Protein AF-A0A6P2AU83-F1 (afdb_monomer_lite)

Foldseek 3Di:
DDPPCAPQLVVLVQLCVLCVVVVNDDPDSVPFDWDWDPPDPPTKIKGLVLVVVCVVPVDDLVVSLVSVVVDQQWDDDPPGSMIIRGPALVSVLVVCVVVVVVVCVVPLPPPVPDDLVVLLVVLLVVLVSVLVNCVSNCLQPPPQLLVLDDPLLVQLVVLLVVLVVCVVVDVDDRLSSNSSSLVVSCVVDRLRPDDSSNSSNNNVSSVSSSVSSVD

pLDDT: mean 77.74, std 13.32, range [32.72, 93.44]

Secondary structure (DSSP, 8-state):
------HHHHHHHHHHHHHHHTT---S-STTS--EEPTT-SSEEEEE-HHHHHHHHHT--HHHHHHHHHTSTTEEEPTTSS-EEEEE-HHHHHHHHHHHHHHHHTS-TT-GGGS-HHHHHHHHHHHHHHHHHHHHHTTTTPSSP-GGG--GGGHHHHHHHHHHHHHHHHSSS---HHHHHHHHHHHHHS-STTS-HHHHHHHHHHHHHHHHHHH-

Sequence (215 aa):
MIRQLSLKSQLQQQLAEQLAAVGVVTPAVDSLPIYRVRQAYPVIYRSPIAQQWAKIRNRNSQTLVAHLCQGRGWVAVPGRAVVDWHGSDEAIAQWLTAVFQQWLSLEPRNLAGLDPNVAVHYTRTRWQDLLQLAQESKLLTPPIPWGALTVSDYTLVTALLDFSDRRFTQPDPPRLPLCQASLDYYAQHRIWGSDRPLAQARAGLIALTHYWLTI

Radius of gyration: 20.31 Å; chains: 1; bounding box: 48×37×56 Å

Structure (mmCIF, N/CA/C/O backbone):
data_AF-A0A6P2AU83-F1
#
_entry.id   AF-A0A6P2AU83-F1
#
loop_
_atom_site.group_PDB
_atom_site.id
_atom_site.type_symbol
_atom_site.label_atom_id
_atom_site.label_alt_id
_atom_site.label_comp_id
_atom_site.label_asym_id
_atom_site.label_entity_id
_atom_site.label_seq_id
_atom_site.pdbx_PDB_ins_code
_atom_site.Cartn_x
_atom_site.Cartn_y
_atom_site.Cartn_z
_atom_site.occupancy
_atom_site.B_iso_or_equiv
_atom_site.auth_seq_id
_atom_site.auth_comp_id
_atom_site.auth_asym_id
_atom_site.auth_atom_id
_atom_site.pdbx_PDB_model_num
ATOM 1 N N . MET A 1 1 ? 8.559 20.998 1.315 1.00 32.72 1 MET A N 1
ATOM 2 C CA . MET A 1 1 ? 8.980 19.805 2.081 1.00 32.72 1 MET A CA 1
ATOM 3 C C . MET A 1 1 ? 7.720 19.031 2.447 1.00 32.72 1 MET A C 1
ATOM 5 O O . MET A 1 1 ? 6.988 19.464 3.328 1.00 32.72 1 MET A O 1
ATOM 9 N N . ILE A 1 2 ? 7.377 17.985 1.692 1.00 36.72 2 ILE A N 1
ATOM 10 C CA . ILE A 1 2 ? 6.170 17.184 1.948 1.00 36.72 2 ILE A CA 1
ATOM 11 C C . ILE A 1 2 ? 6.471 16.345 3.193 1.00 36.72 2 ILE A C 1
ATOM 13 O O . ILE A 1 2 ? 7.375 15.514 3.164 1.00 36.72 2 ILE A O 1
ATOM 17 N N . ARG A 1 3 ? 5.796 16.611 4.319 1.00 40.84 3 ARG A N 1
ATOM 18 C CA . ARG A 1 3 ? 5.915 15.755 5.508 1.00 40.84 3 ARG A CA 1
ATOM 19 C C . ARG A 1 3 ? 5.413 14.365 5.122 1.00 40.84 3 ARG A C 1
ATOM 21 O O . ARG A 1 3 ? 4.266 14.235 4.705 1.00 40.84 3 ARG A O 1
ATOM 28 N N . GLN A 1 4 ? 6.262 13.351 5.271 1.00 44.41 4 GLN A N 1
ATOM 29 C CA . GLN A 1 4 ? 5.858 11.948 5.215 1.00 44.41 4 GLN A CA 1
ATOM 30 C C . GLN A 1 4 ? 4.792 11.734 6.299 1.00 44.41 4 GLN A C 1
ATOM 32 O O . GLN A 1 4 ? 5.091 11.684 7.492 1.00 44.41 4 GLN A O 1
ATOM 37 N N . LEU A 1 5 ? 3.524 11.696 5.900 1.00 55.00 5 LEU A N 1
ATOM 38 C CA . LEU A 1 5 ? 2.430 11.400 6.809 1.00 55.00 5 LEU A CA 1
ATOM 39 C C . LEU A 1 5 ? 2.315 9.880 6.884 1.00 55.00 5 LEU A C 1
ATOM 41 O O . LEU A 1 5 ? 1.678 9.253 6.043 1.00 55.00 5 LEU A O 1
ATOM 45 N N . SER A 1 6 ? 2.951 9.281 7.890 1.00 70.69 6 SER A N 1
ATOM 46 C CA . SER A 1 6 ? 2.764 7.862 8.202 1.00 70.69 6 SER A CA 1
ATOM 47 C C . SER A 1 6 ? 1.269 7.517 8.324 1.00 70.69 6 SER A C 1
ATOM 49 O O . SER A 1 6 ? 0.473 8.340 8.791 1.00 70.69 6 SER A O 1
ATOM 51 N N . LEU A 1 7 ? 0.881 6.281 7.982 1.00 72.75 7 LEU A N 1
ATOM 52 C CA . LEU A 1 7 ? -0.493 5.793 8.183 1.00 72.75 7 LEU A CA 1
ATOM 53 C C . LEU A 1 7 ? -0.968 6.062 9.621 1.00 72.75 7 LEU A C 1
ATOM 55 O O . LEU A 1 7 ? -2.070 6.553 9.837 1.00 72.75 7 LEU A O 1
ATOM 59 N N . LYS A 1 8 ? -0.087 5.864 10.609 1.00 80.88 8 LYS A N 1
ATOM 60 C CA . LYS A 1 8 ? -0.356 6.199 12.013 1.00 80.88 8 LYS A CA 1
ATOM 61 C C . LYS A 1 8 ? -0.746 7.671 12.204 1.00 80.88 8 LYS A C 1
ATOM 63 O O . LYS A 1 8 ? -1.781 7.926 12.808 1.00 80.88 8 LYS A O 1
ATOM 68 N N . SER A 1 9 ? 0.053 8.622 11.717 1.00 76.62 9 SER A N 1
ATOM 69 C CA . SER A 1 9 ? -0.222 10.059 11.893 1.00 76.62 9 SER A CA 1
ATOM 70 C C . SER A 1 9 ? -1.513 10.499 11.206 1.00 76.62 9 SER A C 1
ATOM 72 O O . SER A 1 9 ? -2.220 11.361 11.717 1.00 76.62 9 SER A O 1
ATOM 74 N N . GLN A 1 10 ? -1.878 9.872 10.086 1.00 75.12 10 GLN A N 1
ATOM 75 C CA . GLN A 1 10 ? -3.160 10.159 9.440 1.00 75.12 10 GLN A CA 1
ATOM 76 C C . GLN A 1 10 ? -4.343 9.551 10.187 1.00 75.12 10 GLN A C 1
ATOM 78 O O . GLN A 1 10 ? -5.365 10.211 10.335 1.00 75.12 10 GLN A O 1
ATOM 83 N N . LEU A 1 11 ? -4.202 8.338 10.727 1.00 81.75 11 LEU A N 1
ATOM 84 C CA . LEU A 1 11 ? -5.217 7.772 11.616 1.00 81.75 11 LEU A CA 1
ATOM 85 C C . LEU A 1 11 ? -5.382 8.623 12.879 1.00 81.75 11 LEU A C 1
ATOM 87 O O . LEU A 1 11 ? -6.499 8.767 13.365 1.00 81.75 11 LEU A O 1
ATOM 91 N N . GLN A 1 12 ? -4.299 9.222 13.388 1.00 86.12 12 GLN A N 1
ATOM 92 C CA . GLN A 1 12 ? -4.362 10.185 14.491 1.00 86.12 12 GLN A CA 1
ATOM 93 C C . GLN A 1 12 ? -5.146 11.433 14.077 1.00 86.12 12 GLN A C 1
ATOM 95 O O . GLN A 1 12 ? -6.043 11.842 14.807 1.00 86.12 12 GLN A O 1
ATOM 100 N N . GLN A 1 13 ? -4.885 11.983 12.891 1.00 83.75 13 GLN A N 1
ATOM 101 C CA . GLN A 1 13 ? -5.629 13.120 12.342 1.00 83.75 13 GLN A CA 1
ATOM 102 C C . GLN A 1 13 ? -7.125 12.808 12.163 1.00 83.75 13 GLN A C 1
ATOM 104 O O . GLN A 1 13 ? -7.970 13.540 12.671 1.00 83.75 13 GLN A O 1
ATOM 109 N N . GLN A 1 14 ? -7.459 11.680 11.529 1.00 82.56 14 GLN A N 1
ATOM 110 C CA . GLN A 1 14 ? -8.841 11.235 11.340 1.00 82.56 14 GLN A CA 1
ATOM 111 C C . GLN A 1 14 ? -9.558 11.050 12.685 1.00 82.56 14 GLN A C 1
ATOM 113 O O . GLN A 1 14 ? -10.707 11.459 12.854 1.00 82.56 14 GLN A O 1
ATOM 118 N N . LEU A 1 15 ? -8.882 10.434 13.657 1.00 86.62 15 LEU A N 1
ATOM 119 C CA . LEU A 1 15 ? -9.434 10.234 14.990 1.00 86.62 15 LEU A CA 1
ATOM 120 C C . LEU A 1 15 ? -9.639 11.575 15.711 1.00 86.62 15 LEU A C 1
ATOM 122 O O . LEU A 1 15 ? -10.655 11.750 16.375 1.00 86.62 15 LEU A O 1
ATOM 126 N N . ALA A 1 16 ? -8.724 12.537 15.557 1.00 87.06 16 ALA A N 1
ATOM 127 C CA . ALA A 1 16 ? -8.867 13.881 16.118 1.00 87.06 16 ALA A CA 1
ATOM 128 C C . ALA A 1 16 ? -10.096 14.612 15.560 1.00 87.06 16 ALA A C 1
ATOM 130 O O . ALA A 1 16 ? -10.853 15.201 16.326 1.00 87.06 16 ALA A O 1
ATOM 131 N N . GLU A 1 17 ? -10.329 14.532 14.250 1.00 85.69 17 GLU A N 1
ATOM 132 C CA . GLU A 1 17 ? -11.495 15.133 13.588 1.00 85.69 17 GLU A CA 1
ATOM 133 C C . GLU A 1 17 ? -12.811 14.529 14.094 1.00 85.69 17 GLU A C 1
ATOM 135 O O . GLU A 1 17 ? -13.749 15.256 14.428 1.00 85.69 17 GLU A O 1
ATOM 140 N N . GLN A 1 18 ? -12.866 13.203 14.236 1.00 84.56 18 GLN A N 1
ATOM 141 C CA . GLN A 1 18 ? -14.034 12.508 14.787 1.00 84.56 18 GLN A CA 1
ATOM 142 C C . GLN A 1 18 ? -14.278 12.862 16.255 1.00 84.56 18 GLN A C 1
ATOM 144 O O . GLN A 1 18 ? -15.417 13.054 16.668 1.00 84.56 18 GLN A O 1
ATOM 149 N N . LEU A 1 19 ? -13.215 12.982 17.051 1.00 85.62 19 LEU A N 1
ATOM 150 C CA . LEU A 1 19 ? -13.307 13.413 18.445 1.00 85.62 19 LEU A CA 1
ATOM 151 C C . LEU A 1 19 ? -13.791 14.866 18.551 1.00 85.62 19 LEU A C 1
ATOM 153 O O . LEU A 1 19 ? -14.660 15.163 19.374 1.00 85.62 19 LEU A O 1
ATOM 157 N N . ALA A 1 20 ? -13.301 15.759 17.691 1.00 83.75 20 ALA A N 1
ATOM 158 C CA . ALA A 1 20 ? -13.746 17.148 17.644 1.00 83.75 20 ALA A CA 1
ATOM 159 C C . ALA A 1 20 ? -15.241 17.261 17.299 1.00 83.75 20 ALA A C 1
ATOM 161 O O . ALA A 1 20 ? -15.944 18.063 17.915 1.00 83.75 20 ALA A O 1
ATOM 162 N N . ALA A 1 21 ? -15.751 16.414 16.396 1.00 81.81 21 ALA A N 1
ATOM 163 C CA . ALA A 1 21 ? -17.166 16.386 16.013 1.00 81.81 21 ALA A CA 1
ATOM 164 C C . ALA A 1 21 ? -18.121 16.068 17.183 1.00 81.81 21 ALA A C 1
ATOM 166 O O . ALA A 1 21 ? -19.255 16.541 17.197 1.00 81.81 21 ALA A O 1
ATOM 167 N N . VAL A 1 22 ? -17.659 15.332 18.202 1.00 79.81 22 VAL A N 1
ATOM 168 C CA . VAL A 1 22 ? -18.408 15.073 19.452 1.00 79.81 22 VAL A CA 1
ATOM 169 C C . VAL A 1 22 ? -17.999 15.981 20.613 1.00 79.81 22 VAL A C 1
ATOM 171 O O . VAL A 1 22 ? -18.309 15.703 21.775 1.00 79.81 22 VAL A O 1
ATOM 174 N N . GLY A 1 23 ? -17.303 17.081 20.320 1.00 76.38 23 GLY A N 1
ATOM 175 C CA . GLY A 1 23 ? -16.884 18.069 21.314 1.00 76.38 23 GLY A CA 1
ATOM 176 C C . GLY A 1 23 ? -15.798 17.563 22.267 1.00 76.38 23 GLY A C 1
ATOM 177 O O . GLY A 1 23 ? -15.656 18.077 23.381 1.00 76.38 23 GLY A O 1
ATOM 178 N N . VAL A 1 24 ? -15.034 16.538 21.874 1.00 78.06 24 VAL A N 1
ATOM 179 C CA . VAL A 1 24 ? -13.882 16.060 22.640 1.00 78.06 24 VAL A CA 1
ATOM 180 C C . VAL A 1 24 ? -12.656 16.880 22.255 1.00 78.06 24 VAL A C 1
ATOM 182 O O . VAL A 1 24 ? -12.117 16.755 21.161 1.00 78.06 24 VAL A O 1
ATOM 185 N N . VAL A 1 25 ? -12.196 17.710 23.191 1.00 72.50 25 VAL A N 1
ATOM 186 C CA . VAL A 1 25 ? -10.963 18.490 23.035 1.00 72.50 25 VAL A CA 1
ATOM 187 C C . VAL A 1 25 ? -9.758 17.569 23.213 1.00 72.50 25 VAL A C 1
ATOM 189 O O . VAL A 1 25 ? -9.547 17.015 24.295 1.00 72.50 25 VAL A O 1
ATOM 192 N N . THR A 1 26 ? -8.968 17.408 22.155 1.00 68.38 26 THR A N 1
ATOM 193 C CA . THR A 1 26 ? -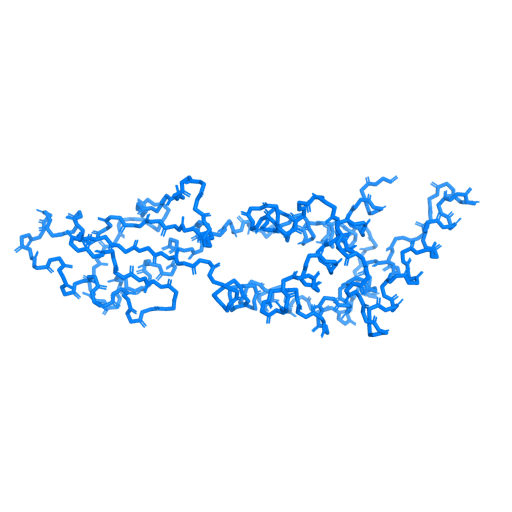7.716 16.644 22.170 1.00 68.38 26 THR A CA 1
ATOM 194 C C . THR A 1 26 ? -6.522 17.592 22.327 1.00 68.38 26 THR A C 1
ATOM 196 O O . THR A 1 26 ? -6.439 18.560 21.574 1.00 68.38 26 THR A O 1
ATOM 199 N N . PRO A 1 27 ? -5.584 17.337 23.259 1.00 63.16 27 PRO A N 1
ATOM 200 C CA . PRO A 1 27 ? -4.485 18.263 23.552 1.00 63.16 27 PRO A CA 1
ATOM 201 C C . PRO A 1 27 ? -3.463 18.382 22.409 1.00 63.16 27 PRO A C 1
ATOM 203 O O . PRO A 1 27 ? -2.883 19.445 22.226 1.00 63.16 27 PRO A O 1
ATOM 206 N N . ALA A 1 28 ? -3.256 17.316 21.630 1.00 79.56 28 ALA A N 1
ATOM 207 C CA . ALA A 1 28 ? -2.514 17.336 20.369 1.00 79.56 28 ALA A CA 1
ATOM 208 C C . ALA A 1 28 ? -2.904 16.114 19.520 1.00 79.56 28 ALA A C 1
ATOM 210 O O . ALA A 1 28 ? -3.162 15.046 20.073 1.00 79.56 28 ALA A O 1
ATOM 211 N N . VAL A 1 29 ? -2.911 16.244 18.191 1.00 80.00 29 VAL A N 1
ATOM 212 C CA . VAL A 1 29 ? -3.195 15.119 17.277 1.00 80.00 29 VAL A CA 1
ATOM 213 C C . VAL A 1 29 ? -2.155 14.008 17.451 1.00 80.00 29 VAL A C 1
ATOM 215 O O . VAL A 1 29 ? -2.497 12.843 17.645 1.00 80.00 29 VAL A O 1
ATOM 218 N N . ASP A 1 30 ? -0.877 14.384 17.493 1.00 76.56 30 ASP A N 1
ATOM 219 C CA . ASP A 1 30 ? 0.246 13.443 17.551 1.00 76.56 30 ASP A CA 1
ATOM 220 C C . ASP A 1 30 ? 0.309 12.643 18.865 1.00 76.56 30 ASP A C 1
ATOM 222 O O . ASP A 1 30 ? 0.942 11.585 18.919 1.00 76.56 30 ASP A O 1
ATOM 226 N N . SER A 1 31 ? -0.371 13.110 19.920 1.00 80.69 31 SER A N 1
ATOM 227 C CA . SER A 1 31 ? -0.437 12.431 21.220 1.00 80.69 31 SER A CA 1
ATOM 228 C C . SER A 1 31 ? -1.598 11.442 21.334 1.00 80.69 31 SER A C 1
ATOM 230 O O . SER A 1 31 ? -1.696 10.730 22.338 1.00 80.69 31 SER A O 1
ATOM 232 N N . LEU A 1 32 ? -2.458 11.344 20.312 1.00 84.81 32 LEU A N 1
ATOM 233 C CA . LEU A 1 32 ? -3.566 10.399 20.332 1.00 84.81 32 LEU A CA 1
ATOM 234 C C . LEU A 1 32 ? -3.050 8.956 20.409 1.00 84.81 32 LEU A C 1
ATOM 236 O O . LEU A 1 32 ? -2.179 8.566 19.620 1.00 84.81 32 LEU A O 1
ATOM 240 N N . PRO A 1 33 ? -3.587 8.140 21.339 1.00 86.94 33 PRO A N 1
ATOM 241 C CA . PRO A 1 33 ? -3.114 6.791 21.585 1.00 86.94 33 PRO A CA 1
ATOM 242 C C . PRO A 1 33 ? -3.581 5.896 20.441 1.00 86.94 33 PRO A C 1
ATOM 244 O O . PRO A 1 33 ? -4.679 5.346 20.456 1.00 86.94 33 PRO A O 1
ATOM 247 N N . ILE A 1 34 ? -2.736 5.764 19.429 1.00 88.06 34 ILE A N 1
ATOM 248 C CA . ILE A 1 34 ? -2.910 4.824 18.330 1.00 88.06 34 ILE A CA 1
ATOM 249 C C . ILE A 1 34 ? -1.659 3.963 18.274 1.00 88.06 34 ILE A C 1
ATOM 251 O O . ILE A 1 34 ? -0.536 4.468 18.188 1.00 88.06 34 ILE A O 1
ATOM 255 N N . TYR A 1 35 ? -1.840 2.651 18.327 1.00 87.62 35 TYR A N 1
ATOM 256 C CA . TYR A 1 35 ? -0.737 1.711 18.207 1.00 87.62 35 TYR A CA 1
ATOM 257 C C . TYR A 1 35 ? -1.107 0.556 17.296 1.00 87.62 35 TYR A C 1
ATOM 259 O O . TYR A 1 35 ? -2.256 0.136 17.202 1.00 87.62 35 TYR A O 1
ATOM 267 N N . ARG A 1 36 ? -0.097 0.032 16.614 1.00 81.25 36 ARG A N 1
ATOM 268 C CA . ARG A 1 36 ? -0.260 -1.111 15.729 1.00 81.25 36 ARG A CA 1
ATOM 269 C C . ARG A 1 36 ? -0.4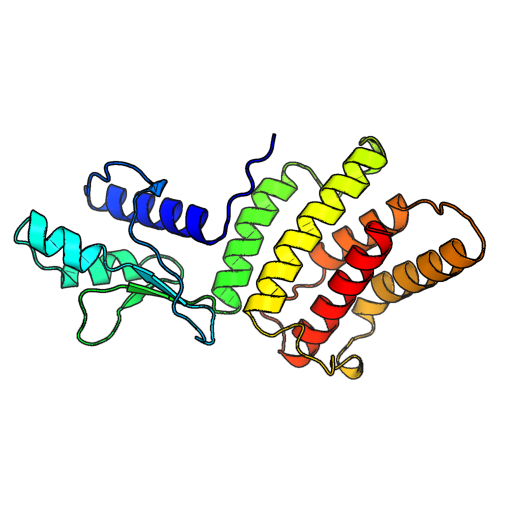13 -2.389 16.547 1.00 81.25 36 ARG A C 1
ATOM 271 O O . ARG A 1 36 ? 0.396 -2.655 17.440 1.00 81.25 36 ARG A O 1
ATOM 278 N N . VAL A 1 37 ? -1.409 -3.203 16.214 1.00 82.19 37 VAL A N 1
ATOM 279 C CA . VAL A 1 37 ? -1.532 -4.563 16.744 1.00 82.19 37 VAL A CA 1
ATOM 280 C C . VAL A 1 37 ? -0.511 -5.440 16.024 1.00 82.19 37 VAL A C 1
ATOM 282 O O . VAL A 1 37 ? -0.494 -5.533 14.795 1.00 82.19 37 VAL A O 1
ATOM 285 N N . ARG A 1 38 ? 0.399 -6.050 16.788 1.00 71.75 38 ARG A N 1
ATOM 286 C CA . ARG A 1 38 ? 1.460 -6.896 16.227 1.00 71.75 38 ARG A CA 1
ATOM 287 C C . ARG A 1 38 ? 0.849 -8.128 15.560 1.00 71.75 38 ARG A C 1
ATOM 289 O O . ARG A 1 38 ? -0.056 -8.735 16.117 1.00 71.75 38 ARG A O 1
ATOM 296 N N . GLN A 1 39 ? 1.391 -8.499 14.399 1.00 62.16 39 GLN A N 1
ATOM 297 C CA . GLN A 1 39 ? 1.067 -9.741 13.678 1.00 62.16 39 GLN A CA 1
ATOM 298 C C . GLN A 1 39 ? -0.415 -9.920 13.284 1.00 62.16 39 GLN A C 1
ATOM 300 O O . GLN A 1 39 ? -0.816 -11.021 12.918 1.00 62.16 39 GLN A O 1
ATOM 305 N N . ALA A 1 40 ? -1.218 -8.854 13.301 1.00 57.09 40 ALA A N 1
ATOM 306 C CA . ALA A 1 40 ? -2.597 -8.892 12.828 1.00 57.09 40 ALA A CA 1
ATOM 307 C C . ALA A 1 40 ? -2.673 -8.886 11.290 1.00 57.09 40 ALA A C 1
ATOM 309 O O . ALA A 1 40 ? -1.909 -8.174 10.631 1.00 57.09 40 ALA A O 1
ATOM 310 N N . TYR A 1 41 ? -3.608 -9.667 10.741 1.00 53.56 41 TYR A N 1
ATOM 311 C CA . TYR A 1 41 ? -4.092 -9.536 9.367 1.00 53.56 41 TYR A CA 1
ATOM 312 C C . TYR A 1 41 ? -5.629 -9.428 9.389 1.00 53.56 41 TYR A C 1
ATOM 314 O O . TYR A 1 41 ? -6.257 -10.308 9.986 1.00 53.56 41 TYR A O 1
ATOM 322 N N . PRO A 1 42 ? -6.247 -8.404 8.763 1.00 67.50 42 PRO A N 1
ATOM 323 C CA . PRO A 1 42 ? -5.628 -7.243 8.095 1.00 67.50 42 PRO A CA 1
ATOM 324 C C . PRO A 1 42 ? -4.749 -6.394 9.036 1.00 67.50 42 PRO A C 1
ATOM 326 O O . PRO A 1 42 ? -4.668 -6.677 10.230 1.00 67.50 42 PRO A O 1
ATOM 329 N N . VAL A 1 43 ? -4.049 -5.374 8.519 1.00 72.50 43 VAL A N 1
ATOM 330 C CA . VAL A 1 43 ? -3.276 -4.446 9.371 1.00 72.50 43 VAL A CA 1
ATOM 331 C C . VAL A 1 43 ? -4.240 -3.764 10.340 1.00 72.50 43 VAL A C 1
ATOM 333 O O . VAL A 1 43 ? -5.151 -3.076 9.901 1.00 72.50 43 VAL A O 1
ATOM 336 N N . ILE A 1 44 ? -4.052 -3.940 11.650 1.00 81.06 44 ILE A N 1
ATOM 337 C CA . ILE A 1 44 ? -4.931 -3.337 12.661 1.00 81.06 44 ILE A CA 1
ATOM 338 C C . ILE A 1 44 ? -4.181 -2.260 13.442 1.00 81.06 44 ILE A C 1
ATOM 340 O O . ILE A 1 44 ? -3.111 -2.508 14.011 1.00 81.06 44 ILE A O 1
ATOM 344 N N . TYR A 1 45 ? -4.781 -1.075 13.516 1.00 87.62 45 TYR A N 1
ATOM 345 C CA . TYR A 1 45 ? -4.388 -0.011 14.432 1.00 87.62 45 TYR A CA 1
ATOM 346 C C . TYR A 1 45 ? -5.434 0.131 15.523 1.00 87.62 45 TYR A C 1
ATOM 348 O O . TYR A 1 45 ? -6.606 0.330 15.249 1.00 87.62 45 TYR A O 1
ATOM 356 N N . ARG A 1 46 ? -5.006 0.055 16.774 1.00 90.81 46 ARG A N 1
ATOM 357 C CA . ARG A 1 46 ? -5.884 0.089 17.933 1.00 90.81 46 ARG A CA 1
ATOM 358 C C . ARG A 1 46 ? -5.802 1.433 18.632 1.00 90.81 46 ARG A C 1
ATOM 360 O O . ARG A 1 46 ? -4.702 1.930 18.885 1.00 90.81 46 ARG A O 1
ATOM 367 N N . SER A 1 47 ? -6.958 1.971 19.016 1.00 92.06 47 SER A N 1
ATOM 368 C CA . SER A 1 47 ? -7.056 3.144 19.876 1.00 92.06 47 SER A CA 1
ATOM 369 C C . SER A 1 47 ? -7.898 2.882 21.130 1.00 92.06 47 SER A C 1
ATOM 371 O O . SER A 1 47 ? -9.101 2.627 21.035 1.00 92.06 47 SER A O 1
ATOM 373 N N . PRO A 1 48 ? -7.309 2.991 22.337 1.00 90.19 48 PRO A N 1
ATOM 374 C CA . PRO A 1 48 ? -8.034 2.924 23.599 1.00 90.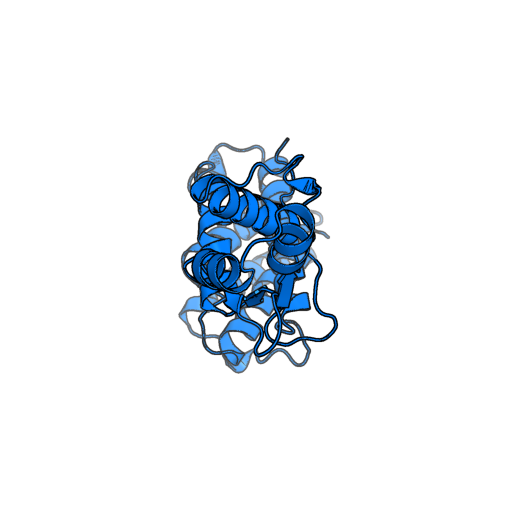19 48 PRO A CA 1
ATOM 375 C C . PRO A 1 48 ? -8.605 4.290 24.019 1.00 90.19 48 PRO A C 1
ATOM 377 O O . PRO A 1 48 ? -8.923 4.479 25.195 1.00 90.19 48 PRO A O 1
ATOM 380 N N . ILE A 1 49 ? -8.703 5.266 23.105 1.00 86.69 49 ILE A N 1
ATOM 381 C CA . ILE A 1 49 ? -9.079 6.643 23.451 1.00 86.69 49 ILE A CA 1
ATOM 382 C C . ILE A 1 49 ? -10.450 6.721 24.134 1.00 86.69 49 ILE A C 1
ATOM 384 O O . ILE A 1 49 ? -10.615 7.481 25.084 1.00 86.69 49 ILE A O 1
ATOM 388 N N . ALA A 1 50 ? -11.407 5.878 23.732 1.00 84.88 50 ALA A N 1
ATOM 389 C CA . ALA A 1 50 ? -12.735 5.856 24.338 1.00 84.88 50 ALA A CA 1
ATOM 390 C C . ALA A 1 50 ? -12.701 5.392 25.804 1.00 84.88 50 ALA A C 1
ATOM 392 O O . ALA A 1 50 ? -13.392 5.954 26.657 1.00 84.88 50 ALA A O 1
ATOM 393 N N . GLN A 1 51 ? -11.838 4.424 26.124 1.00 85.81 51 GLN A N 1
ATOM 394 C CA . GLN A 1 51 ? -11.585 3.988 27.494 1.00 85.81 51 GLN A CA 1
ATOM 395 C C . GLN A 1 51 ? -10.914 5.088 28.327 1.00 85.81 51 GLN A C 1
ATOM 397 O O . GLN A 1 51 ? -11.296 5.304 29.477 1.00 85.81 51 GLN A O 1
ATOM 402 N N . GLN A 1 52 ? -9.915 5.779 27.771 1.00 85.56 52 GLN A N 1
ATOM 403 C CA . GLN A 1 52 ? -9.226 6.871 28.469 1.00 85.56 52 GLN A CA 1
ATOM 404 C C . GLN A 1 52 ? -10.168 8.047 28.736 1.00 85.56 52 GLN A C 1
ATOM 406 O O . GLN A 1 52 ? -10.211 8.572 29.846 1.00 85.56 52 GLN A O 1
ATOM 411 N N . TRP A 1 53 ? -10.981 8.415 27.750 1.00 78.50 53 TRP A N 1
ATOM 412 C CA . TRP A 1 53 ? -11.936 9.506 27.872 1.00 78.50 53 TRP A CA 1
ATOM 413 C C . TRP A 1 53 ? -13.024 9.224 28.913 1.00 78.50 53 TRP A C 1
ATOM 415 O O . TRP A 1 53 ? -13.328 10.091 29.733 1.00 78.50 53 TRP A O 1
ATOM 425 N N . ALA A 1 54 ? -13.560 8.000 28.942 1.00 79.06 54 ALA A N 1
ATOM 426 C CA . ALA A 1 54 ? -14.535 7.600 29.953 1.00 79.06 54 ALA A CA 1
ATOM 427 C C . ALA A 1 54 ? -13.982 7.710 31.380 1.00 79.06 54 ALA A C 1
ATOM 429 O O . ALA A 1 54 ? -14.699 8.169 32.267 1.00 79.06 54 ALA A O 1
ATOM 430 N N . LYS A 1 55 ? -12.697 7.380 31.587 1.00 79.19 55 LYS A N 1
ATOM 431 C CA . LYS A 1 55 ? -12.023 7.570 32.881 1.00 79.19 55 LYS A CA 1
ATOM 432 C C . LYS A 1 55 ? -11.914 9.045 33.276 1.00 79.19 55 LYS A C 1
ATOM 434 O O . LYS A 1 55 ? -12.125 9.367 34.436 1.00 79.19 55 LYS A O 1
ATOM 439 N N . ILE A 1 56 ? -11.599 9.932 32.330 1.00 75.25 56 ILE A N 1
ATOM 440 C CA . ILE A 1 56 ? -11.386 11.365 32.608 1.00 75.25 56 ILE A CA 1
ATOM 441 C C . ILE A 1 56 ? -12.711 12.098 32.865 1.00 75.25 56 ILE A C 1
ATOM 443 O O . ILE A 1 56 ? -12.768 13.002 33.691 1.00 75.25 56 ILE A O 1
ATOM 447 N N . ARG A 1 57 ? -13.782 11.743 32.144 1.00 71.38 57 ARG A N 1
ATOM 448 C CA . ARG A 1 57 ? -15.051 12.498 32.137 1.00 71.38 57 ARG A CA 1
ATOM 449 C C . ARG A 1 57 ? -16.195 11.817 32.897 1.00 71.38 57 ARG A C 1
ATOM 451 O O . ARG A 1 57 ? -17.286 12.376 32.916 1.00 71.38 57 ARG A O 1
ATOM 458 N N . ASN A 1 58 ? -15.973 10.632 33.474 1.00 68.44 58 ASN A N 1
ATOM 459 C CA . ASN A 1 58 ? -17.003 9.782 34.090 1.00 68.44 58 ASN A CA 1
ATOM 460 C C . ASN A 1 58 ? -18.237 9.582 33.180 1.00 68.44 58 ASN A C 1
ATOM 462 O O . ASN A 1 58 ? -19.384 9.733 33.598 1.00 68.44 58 ASN A O 1
ATOM 466 N N . ARG A 1 59 ? -17.996 9.320 31.889 1.00 71.25 59 ARG A N 1
ATOM 467 C CA . ARG A 1 59 ? -19.032 9.181 30.848 1.00 71.25 59 ARG A CA 1
ATOM 468 C C . ARG A 1 59 ? -19.043 7.778 30.245 1.00 71.25 59 ARG A C 1
ATOM 470 O O . ARG A 1 59 ? -18.062 7.042 30.337 1.00 71.25 59 ARG A O 1
ATOM 477 N N . ASN A 1 60 ? -20.147 7.427 29.581 1.00 77.50 60 ASN A N 1
ATOM 478 C CA . ASN A 1 60 ? -20.298 6.142 28.902 1.00 77.50 60 ASN A CA 1
ATOM 479 C C . ASN A 1 60 ? -19.323 6.024 27.712 1.00 77.50 60 ASN A C 1
ATOM 481 O O . ASN A 1 60 ? -19.453 6.728 26.711 1.00 77.50 60 ASN A O 1
ATOM 485 N N . SER A 1 61 ? -18.354 5.113 27.823 1.00 80.62 61 SER A N 1
ATOM 486 C CA . SER A 1 61 ? -17.374 4.820 26.767 1.00 80.62 61 SER A CA 1
ATOM 487 C C . SER A 1 61 ? -18.002 4.218 25.511 1.00 80.62 61 SER A C 1
ATOM 489 O O . SER A 1 61 ? -17.477 4.431 24.421 1.00 80.62 61 SER A O 1
ATOM 491 N N . GLN A 1 62 ? -19.119 3.497 25.637 1.00 81.19 62 GLN A N 1
ATOM 492 C CA . GLN A 1 62 ? -19.756 2.801 24.516 1.00 81.19 62 GLN A CA 1
ATOM 493 C C . GLN A 1 62 ? -20.367 3.771 23.507 1.00 81.19 62 GLN A C 1
ATOM 495 O O . GLN A 1 62 ? -20.300 3.537 22.305 1.00 81.19 62 GLN A O 1
ATOM 500 N N . THR A 1 63 ? -20.895 4.903 23.976 1.00 82.06 63 THR A N 1
ATOM 501 C CA . THR A 1 63 ? -21.426 5.953 23.097 1.00 82.06 63 THR A CA 1
ATOM 502 C C . THR A 1 63 ? -20.323 6.558 22.231 1.00 82.06 63 THR A C 1
ATOM 504 O O . THR A 1 63 ? -20.528 6.800 21.044 1.00 82.06 63 THR A O 1
ATOM 507 N N . LEU A 1 64 ? -19.130 6.751 22.804 1.00 84.12 64 LEU A N 1
ATOM 508 C CA . LEU A 1 64 ? -17.978 7.255 22.063 1.00 84.12 64 LEU A CA 1
ATOM 509 C C . LEU A 1 64 ? -17.437 6.208 21.081 1.00 84.12 64 LEU A C 1
ATOM 511 O O . LEU A 1 64 ? -17.158 6.554 19.941 1.00 84.12 64 LEU A O 1
ATOM 515 N N . VAL A 1 65 ? -17.348 4.934 21.482 1.00 86.75 65 VAL A N 1
ATOM 516 C CA . VAL A 1 65 ? -16.990 3.831 20.568 1.00 86.75 65 VAL A CA 1
ATOM 517 C C . VAL A 1 65 ? -17.942 3.789 19.373 1.00 86.75 65 VAL A C 1
ATOM 519 O O . VAL A 1 65 ? -17.480 3.800 18.237 1.00 86.75 65 VAL A O 1
ATOM 522 N N . ALA A 1 66 ? -19.256 3.814 19.613 1.00 84.62 66 ALA A N 1
ATOM 523 C CA . ALA A 1 66 ? -20.255 3.798 18.549 1.00 84.62 66 ALA A CA 1
ATOM 524 C C . ALA A 1 66 ? -20.084 4.975 17.578 1.00 84.62 66 ALA A C 1
ATOM 526 O O . ALA A 1 66 ? -20.159 4.775 16.370 1.00 84.62 66 ALA A O 1
ATOM 527 N N . HIS A 1 67 ? -19.798 6.177 18.086 1.00 83.56 67 HIS A N 1
ATOM 528 C CA . HIS A 1 67 ? -19.556 7.343 17.239 1.00 83.56 67 HIS A CA 1
ATOM 529 C C . HIS A 1 67 ? -18.266 7.223 16.417 1.00 83.56 67 HIS A C 1
ATOM 531 O O . HIS A 1 67 ? -18.276 7.464 15.215 1.00 83.56 67 HIS A O 1
ATOM 537 N N . LEU A 1 68 ? -17.162 6.793 17.031 1.00 83.50 68 LEU A N 1
ATOM 538 C CA . LEU A 1 68 ? -15.898 6.584 16.318 1.00 83.50 68 LEU A CA 1
ATOM 539 C C . LEU A 1 68 ? -16.043 5.524 15.210 1.00 83.50 68 LEU A C 1
ATOM 541 O O . LEU A 1 68 ? -15.480 5.676 14.128 1.00 83.50 68 LEU A O 1
ATOM 545 N N . CYS A 1 69 ? -16.863 4.495 15.439 1.00 84.25 69 CYS A N 1
ATOM 546 C CA . CYS A 1 69 ? -17.186 3.462 14.452 1.00 84.25 69 CYS A CA 1
ATOM 547 C C . CYS A 1 69 ? -18.140 3.909 13.334 1.00 84.25 69 CYS A C 1
ATOM 549 O O . CYS A 1 69 ? -18.250 3.211 12.332 1.00 84.25 69 CYS A O 1
ATOM 551 N N . GLN A 1 70 ? -18.808 5.064 13.454 1.00 79.12 70 GLN A N 1
ATOM 552 C CA . GLN A 1 70 ? -19.485 5.696 12.306 1.00 79.12 70 GLN A CA 1
ATOM 553 C C . GLN A 1 70 ? -18.465 6.256 11.300 1.00 79.12 70 GLN A C 1
ATOM 555 O O . GLN A 1 70 ? -18.798 6.571 10.158 1.00 79.12 70 GLN A O 1
ATOM 560 N N . GLY A 1 71 ? -17.208 6.379 11.725 1.00 65.94 71 GLY A N 1
ATOM 561 C CA . GLY A 1 71 ? -16.077 6.773 10.914 1.00 65.94 71 GLY A CA 1
ATOM 562 C C . GLY A 1 71 ? -15.534 5.678 9.996 1.00 65.94 71 GLY A C 1
ATOM 563 O O . GLY A 1 71 ? -15.644 4.487 10.267 1.00 65.94 71 GLY A O 1
ATOM 564 N N . ARG A 1 72 ? -14.852 6.086 8.918 1.00 69.00 72 ARG A N 1
ATOM 565 C CA . ARG A 1 72 ? -14.268 5.158 7.934 1.00 69.00 72 ARG A CA 1
ATOM 566 C C . ARG A 1 72 ? -13.234 4.218 8.570 1.00 69.00 72 ARG A C 1
ATOM 568 O O . ARG A 1 72 ? -12.213 4.681 9.079 1.00 69.00 72 ARG A O 1
ATOM 575 N N . GLY A 1 73 ? -13.486 2.910 8.492 1.00 72.56 73 GLY A N 1
ATOM 576 C CA . GLY A 1 73 ? -12.531 1.843 8.820 1.00 72.56 73 GLY A CA 1
ATOM 577 C C . GLY A 1 73 ? -12.383 1.485 10.304 1.00 72.56 73 GLY A C 1
ATOM 578 O O . GLY A 1 73 ? -11.678 0.524 10.603 1.00 72.56 73 GLY A O 1
ATOM 579 N N . TRP A 1 74 ? -13.037 2.204 11.224 1.00 85.88 74 TRP A N 1
ATOM 580 C CA . TRP A 1 74 ? -12.986 1.923 12.665 1.00 85.88 74 TRP A CA 1
ATOM 581 C C . TRP A 1 74 ? -14.074 0.934 13.087 1.00 85.88 74 TRP A C 1
ATOM 583 O O . TRP A 1 74 ? -15.251 1.120 12.800 1.00 85.88 74 TRP A O 1
ATOM 593 N N . VAL A 1 75 ? -13.689 -0.089 13.842 1.00 87.31 75 VAL A N 1
ATOM 594 C CA . VAL A 1 75 ? -14.561 -1.165 14.314 1.00 87.31 75 VAL A CA 1
ATOM 595 C C . VAL A 1 75 ? -14.470 -1.263 15.832 1.00 87.31 75 VAL A C 1
ATOM 597 O O . VAL A 1 75 ? -13.400 -1.114 16.421 1.00 87.31 75 VAL A O 1
ATOM 600 N N . ALA A 1 76 ? -15.603 -1.505 16.485 1.00 88.00 76 ALA A N 1
ATOM 601 C CA . ALA A 1 76 ? -15.649 -1.682 17.927 1.00 88.00 76 ALA A CA 1
ATOM 602 C C . ALA A 1 76 ? -15.032 -3.033 18.296 1.00 88.00 76 ALA A C 1
ATOM 604 O O . ALA A 1 76 ? -15.386 -4.060 17.715 1.00 88.00 76 ALA A O 1
ATOM 605 N N . VAL A 1 77 ? -14.150 -3.053 19.294 1.00 86.25 77 VAL A N 1
ATOM 606 C CA . VAL A 1 77 ? -13.629 -4.312 19.831 1.00 86.25 77 VAL A CA 1
ATOM 607 C C . VAL A 1 77 ? -14.654 -4.889 20.815 1.00 86.25 77 VAL A C 1
ATOM 609 O O . VAL A 1 77 ? -14.919 -4.253 21.840 1.00 86.25 77 VAL A O 1
ATOM 612 N N . PRO A 1 78 ? -15.223 -6.087 20.569 1.00 82.44 78 PRO A N 1
ATOM 613 C CA . PRO A 1 78 ? -16.253 -6.650 21.436 1.00 82.44 78 PRO A CA 1
ATOM 614 C C . PRO A 1 78 ? -15.803 -6.747 22.897 1.00 82.44 78 PRO A C 1
ATOM 616 O O . PRO A 1 78 ? -14.688 -7.178 23.201 1.00 82.44 78 PRO A O 1
ATOM 619 N N . GLY A 1 79 ? -16.673 -6.315 23.812 1.00 79.81 79 GLY A N 1
ATOM 620 C CA . GLY A 1 79 ? -16.410 -6.341 25.254 1.00 79.81 79 GLY A CA 1
ATOM 621 C C . GLY A 1 79 ? -15.340 -5.355 25.735 1.00 79.81 79 GLY A C 1
ATOM 622 O O . GLY A 1 79 ? -14.935 -5.423 26.895 1.00 79.81 79 GLY A O 1
ATOM 623 N N . ARG A 1 80 ? -14.858 -4.438 24.883 1.00 84.38 80 ARG A N 1
ATOM 624 C CA . ARG A 1 80 ? -13.841 -3.443 25.248 1.00 84.38 80 ARG A CA 1
ATOM 625 C C . ARG A 1 80 ? -14.248 -2.045 24.792 1.00 84.38 80 ARG A C 1
ATOM 627 O O . ARG A 1 80 ? -14.811 -1.857 23.725 1.00 84.38 80 ARG A O 1
ATOM 634 N N . ALA A 1 81 ? -13.899 -1.039 25.589 1.00 85.00 81 ALA A N 1
ATOM 635 C CA . ALA A 1 81 ? -14.058 0.378 25.249 1.00 85.00 81 ALA A CA 1
ATOM 636 C C . ALA A 1 81 ? -12.942 0.867 24.299 1.00 85.00 81 ALA A C 1
ATOM 638 O O . ALA A 1 81 ? -12.242 1.841 24.578 1.00 85.00 81 ALA A O 1
ATOM 639 N N . VAL A 1 82 ? -12.702 0.124 23.222 1.00 88.75 82 VAL A N 1
ATOM 640 C CA . VAL A 1 82 ? -11.555 0.280 22.322 1.00 88.75 82 VAL A CA 1
ATOM 641 C C . VAL A 1 82 ? -12.048 0.172 20.883 1.00 88.75 82 VAL A C 1
ATOM 643 O O . VAL A 1 82 ? -12.945 -0.623 20.603 1.00 88.75 82 VAL A O 1
ATOM 646 N N . VAL A 1 83 ? -11.443 0.948 19.986 1.00 89.25 83 VAL A N 1
ATOM 647 C CA . VAL A 1 83 ? -11.696 0.867 18.544 1.00 89.25 83 VAL A CA 1
ATOM 648 C C . VAL A 1 83 ? -10.461 0.368 17.806 1.00 89.25 83 VAL A C 1
ATOM 650 O O . VAL A 1 83 ? -9.336 0.751 18.133 1.00 89.25 83 VAL A O 1
ATOM 653 N N . ASP A 1 84 ? -10.687 -0.475 16.809 1.00 90.06 84 ASP A N 1
ATOM 654 C CA . ASP A 1 84 ? -9.679 -0.999 15.900 1.00 90.06 84 ASP A CA 1
ATOM 655 C C . ASP A 1 84 ? -9.948 -0.447 14.503 1.00 90.06 84 ASP A C 1
ATOM 657 O O . ASP A 1 84 ? -11.002 -0.677 13.924 1.00 90.06 84 ASP A O 1
ATOM 661 N N . TRP A 1 85 ? -8.996 0.285 13.942 1.00 86.25 85 TRP A N 1
ATOM 662 C CA . TRP A 1 85 ? -8.988 0.581 12.522 1.00 86.25 85 TRP A CA 1
ATOM 663 C C . TRP A 1 85 ? -8.469 -0.639 11.775 1.00 86.25 85 TRP A C 1
ATOM 665 O O . TRP A 1 85 ? -7.346 -1.094 12.020 1.00 86.25 85 TRP A O 1
ATOM 675 N N . HIS A 1 86 ? -9.294 -1.180 10.887 1.00 80.75 86 HIS A N 1
ATOM 676 C CA . HIS A 1 86 ? -8.939 -2.322 10.062 1.00 80.75 86 HIS A CA 1
ATOM 677 C C . HIS A 1 86 ? -8.460 -1.814 8.706 1.00 80.75 86 HIS A C 1
ATOM 679 O O . HIS A 1 86 ? -9.225 -1.216 7.953 1.00 80.75 86 HIS A O 1
ATOM 685 N N . GLY A 1 87 ? -7.214 -2.125 8.362 1.00 66.25 87 GLY A N 1
ATOM 686 C CA . GLY A 1 87 ? -6.657 -1.970 7.024 1.00 66.25 87 GLY A CA 1
ATOM 687 C C . GLY A 1 87 ? -7.220 -3.022 6.081 1.00 66.25 87 GLY A C 1
ATOM 688 O O . GLY A 1 87 ? -6.473 -3.842 5.554 1.00 66.25 87 GLY A O 1
ATOM 689 N N . SER A 1 88 ? -8.545 -3.052 5.930 1.00 63.38 88 SER A N 1
ATOM 690 C CA . SER A 1 88 ? -9.186 -3.796 4.855 1.00 63.38 88 SER A CA 1
ATOM 691 C C . SER A 1 88 ? -8.711 -3.248 3.513 1.00 63.38 88 SER A C 1
ATOM 693 O O . SER A 1 88 ? -8.282 -2.097 3.415 1.00 63.38 88 SER A O 1
ATOM 695 N N . ASP A 1 89 ? -8.816 -4.055 2.464 1.00 55.34 89 ASP A N 1
ATOM 696 C CA . ASP A 1 89 ? -8.422 -3.634 1.122 1.00 55.34 89 ASP A CA 1
ATOM 697 C C . ASP A 1 89 ? -9.148 -2.357 0.677 1.00 55.34 89 ASP A C 1
ATOM 699 O O . ASP A 1 89 ? -8.545 -1.491 0.049 1.00 55.34 89 ASP A O 1
ATOM 703 N N . GLU A 1 90 ? -10.410 -2.189 1.079 1.00 57.53 90 GLU A N 1
ATOM 704 C CA . GLU A 1 90 ? -11.182 -0.972 0.838 1.00 57.53 90 GLU A CA 1
ATOM 705 C C . GLU A 1 90 ? -10.683 0.218 1.669 1.00 57.53 90 GLU A C 1
ATOM 707 O O . GLU A 1 90 ? -10.513 1.308 1.126 1.00 57.53 90 GLU A O 1
ATOM 712 N N . ALA A 1 91 ? -10.404 0.035 2.964 1.00 60.53 91 ALA A N 1
ATOM 713 C CA . ALA A 1 91 ? -9.911 1.111 3.823 1.00 60.53 91 ALA A CA 1
ATOM 714 C C . ALA A 1 91 ? -8.511 1.575 3.398 1.00 60.53 91 ALA A C 1
ATOM 716 O O . ALA A 1 91 ? -8.244 2.776 3.364 1.00 60.53 91 ALA A O 1
ATOM 717 N N . ILE A 1 92 ? -7.642 0.639 3.003 1.00 61.75 92 ILE A N 1
ATOM 718 C CA . ILE A 1 92 ? -6.337 0.956 2.424 1.00 61.75 92 ILE A CA 1
ATOM 719 C C . ILE A 1 92 ? -6.521 1.619 1.057 1.00 61.75 92 ILE A C 1
ATOM 721 O O . ILE A 1 92 ? -5.879 2.629 0.808 1.00 61.75 92 ILE A O 1
ATOM 725 N N . ALA A 1 93 ? -7.421 1.141 0.192 1.00 56.28 93 ALA A N 1
ATOM 726 C CA . ALA A 1 93 ? -7.680 1.780 -1.099 1.00 56.28 93 ALA A CA 1
ATOM 727 C C . ALA A 1 93 ? -8.229 3.210 -0.955 1.00 56.28 93 ALA A C 1
ATOM 729 O O . ALA A 1 93 ? -7.802 4.100 -1.689 1.00 56.28 93 ALA A O 1
ATOM 730 N N . GLN A 1 94 ? -9.138 3.465 -0.010 1.00 58.94 94 GLN A N 1
ATOM 731 C CA . GLN A 1 94 ? -9.662 4.803 0.289 1.00 58.94 94 GLN A CA 1
ATOM 732 C C . GLN A 1 94 ? -8.582 5.710 0.884 1.00 58.94 94 GLN A C 1
ATOM 734 O O . GLN A 1 94 ? -8.472 6.870 0.489 1.00 58.94 94 GLN A O 1
ATOM 739 N N . TRP A 1 95 ? -7.766 5.183 1.799 1.00 61.66 95 TRP A N 1
ATOM 740 C CA . TRP A 1 95 ? -6.641 5.907 2.380 1.00 61.66 95 TRP A CA 1
ATOM 741 C C . TRP A 1 95 ? -5.603 6.272 1.320 1.00 61.66 95 TRP A C 1
ATOM 743 O O . TRP A 1 95 ? -5.258 7.441 1.170 1.00 61.66 95 TRP A O 1
ATOM 753 N N . LEU A 1 96 ? -5.185 5.297 0.516 1.00 56.50 96 LEU A N 1
ATOM 754 C CA . LEU A 1 96 ? -4.321 5.517 -0.631 1.00 56.50 96 LEU A CA 1
ATOM 755 C C . LEU A 1 96 ? -4.952 6.519 -1.583 1.00 56.50 96 LEU A C 1
ATOM 757 O O . LEU A 1 96 ? -4.271 7.441 -1.985 1.00 56.50 96 LEU A O 1
ATOM 761 N N . THR A 1 97 ? -6.248 6.436 -1.881 1.00 56.94 97 THR A N 1
ATOM 762 C CA . THR A 1 97 ? -6.922 7.440 -2.717 1.00 56.94 97 THR A CA 1
ATOM 763 C C . THR A 1 97 ? -6.825 8.844 -2.117 1.00 56.94 97 THR A C 1
ATOM 765 O O . THR A 1 97 ? -6.571 9.775 -2.865 1.00 56.94 97 THR A O 1
ATOM 768 N N . ALA A 1 98 ? -6.964 9.026 -0.801 1.00 57.44 98 ALA A N 1
ATOM 769 C CA . ALA A 1 98 ? -6.846 10.339 -0.157 1.00 57.44 98 ALA A CA 1
ATOM 770 C C . ALA A 1 98 ? -5.400 10.873 -0.159 1.00 57.44 98 ALA A C 1
ATOM 772 O O . ALA A 1 98 ? -5.167 12.029 -0.519 1.00 57.44 98 ALA A O 1
ATOM 773 N N . VAL A 1 99 ? -4.422 10.021 0.171 1.00 56.50 99 VAL A N 1
ATOM 774 C CA . VAL A 1 99 ? -2.985 10.337 0.077 1.00 56.50 99 VAL A CA 1
ATOM 775 C C . VAL A 1 99 ? -2.613 10.663 -1.368 1.00 56.50 99 VAL A C 1
ATOM 777 O O . VAL A 1 99 ? -1.987 11.683 -1.647 1.00 56.50 99 VAL A O 1
ATOM 780 N N . PHE A 1 100 ? -3.068 9.835 -2.307 1.00 52.88 100 PHE A N 1
ATOM 781 C CA . PHE A 1 100 ? -2.826 10.006 -3.728 1.00 52.88 100 PHE A CA 1
ATOM 782 C C . PHE A 1 100 ? -3.574 11.184 -4.313 1.00 52.88 100 PHE A C 1
ATOM 784 O O . PHE A 1 100 ? -3.029 11.773 -5.223 1.00 52.88 100 PHE A O 1
ATOM 791 N N . GLN A 1 101 ? -4.752 11.572 -3.824 1.00 50.34 101 GLN A N 1
ATOM 792 C CA . GLN A 1 101 ? -5.445 12.788 -4.260 1.00 50.34 101 GLN A CA 1
ATOM 793 C C . GLN A 1 101 ? -4.683 14.047 -3.839 1.00 50.34 101 GLN A C 1
ATOM 795 O O . GLN A 1 101 ? -4.523 14.953 -4.651 1.00 50.34 101 GLN A O 1
ATOM 800 N N . GLN A 1 102 ? -4.116 14.071 -2.628 1.00 51.69 102 GLN A N 1
ATOM 801 C CA . GLN A 1 102 ? -3.188 15.134 -2.215 1.00 51.69 102 GLN A CA 1
ATOM 802 C C . GLN A 1 102 ? -1.878 15.111 -3.018 1.00 51.69 102 GLN A C 1
ATOM 804 O O . GLN A 1 102 ? -1.272 16.153 -3.266 1.00 51.69 102 GLN A O 1
ATOM 809 N N . TRP A 1 103 ? -1.434 13.934 -3.462 1.00 47.69 103 TRP A N 1
ATOM 810 C CA . TRP A 1 103 ? -0.299 13.818 -4.378 1.00 47.69 103 TRP A CA 1
ATOM 811 C C . TRP A 1 103 ? -0.671 14.134 -5.834 1.00 47.69 103 TRP A C 1
ATOM 813 O O . TRP A 1 103 ? 0.194 14.592 -6.561 1.00 47.69 103 TRP A O 1
ATOM 823 N N . LEU A 1 104 ? -1.925 13.937 -6.254 1.00 41.50 104 LEU A N 1
ATOM 824 C CA . LEU A 1 104 ? -2.475 14.200 -7.593 1.00 41.50 104 LEU A CA 1
ATOM 825 C C . LEU A 1 104 ? -2.667 15.697 -7.847 1.00 41.50 104 LEU A C 1
ATOM 827 O O . LEU A 1 104 ? -2.667 16.096 -9.004 1.00 41.50 104 LEU A O 1
ATOM 831 N N . SER A 1 105 ? -2.750 16.536 -6.807 1.00 42.50 105 SER A N 1
ATOM 832 C CA . SER A 1 105 ? -2.570 17.991 -6.961 1.00 42.50 105 SER A CA 1
ATOM 833 C C . SER A 1 105 ? -1.164 18.381 -7.455 1.00 42.50 105 SER A C 1
ATOM 835 O O . SER A 1 105 ? -0.958 19.520 -7.863 1.00 42.50 105 SER A O 1
ATOM 837 N N . LEU A 1 106 ? -0.211 17.439 -7.467 1.00 40.81 106 LEU A N 1
ATOM 838 C CA . LEU A 1 106 ? 0.994 17.459 -8.298 1.00 40.81 106 LEU A CA 1
ATOM 839 C C . LEU A 1 106 ? 0.741 16.486 -9.464 1.00 40.81 106 LEU A C 1
ATOM 841 O O . LEU A 1 106 ? 1.081 15.307 -9.382 1.00 40.81 106 LEU A O 1
ATOM 845 N N . GLU A 1 107 ? 0.029 16.932 -10.499 1.00 40.16 107 GLU A N 1
ATOM 846 C CA . GLU A 1 107 ? -0.509 16.030 -11.524 1.00 40.16 107 GLU A CA 1
ATOM 847 C C . GLU A 1 107 ? 0.550 15.087 -12.151 1.00 40.16 107 GLU A C 1
ATOM 849 O O . GLU A 1 107 ? 1.585 15.552 -12.635 1.00 40.16 107 GLU A O 1
ATOM 854 N N . PRO A 1 108 ? 0.254 13.776 -12.295 1.00 41.12 108 PRO A N 1
ATOM 855 C CA . PRO A 1 108 ? 1.042 12.816 -13.080 1.00 41.12 108 PRO A CA 1
ATOM 856 C C . PRO A 1 108 ? 1.126 13.137 -14.581 1.00 41.12 108 PRO A C 1
ATOM 858 O O . PRO A 1 108 ? 1.778 12.414 -15.328 1.00 41.12 108 PRO A O 1
ATOM 861 N N . ARG A 1 109 ? 0.463 14.204 -15.044 1.00 44.91 109 ARG A N 1
ATOM 862 C CA . ARG A 1 109 ? 0.441 14.623 -16.450 1.00 44.91 109 ARG A CA 1
ATOM 863 C C . ARG A 1 109 ? 1.545 15.611 -16.822 1.00 44.91 109 ARG A C 1
ATOM 865 O O . ARG A 1 109 ? 1.622 15.994 -17.982 1.00 44.91 109 ARG A O 1
ATOM 872 N N . ASN A 1 110 ? 2.414 15.996 -15.884 1.00 51.19 110 ASN A N 1
ATOM 873 C CA . ASN A 1 110 ? 3.473 16.968 -16.157 1.00 51.19 110 ASN A CA 1
ATOM 874 C C . ASN A 1 110 ? 4.819 16.645 -15.483 1.00 51.19 110 ASN A C 1
ATOM 876 O O . ASN A 1 110 ? 5.540 17.555 -15.077 1.00 51.19 110 ASN A O 1
ATOM 880 N N . LEU A 1 111 ? 5.243 15.367 -15.454 1.00 56.53 111 LEU A N 1
ATOM 881 C CA . LEU A 1 111 ? 6.681 15.090 -15.265 1.00 56.53 111 LEU A CA 1
ATOM 882 C C . LEU A 1 111 ? 7.533 15.842 -16.308 1.00 56.53 111 LEU A C 1
ATOM 884 O O . LEU A 1 111 ? 8.670 16.191 -16.021 1.00 56.53 111 LEU A O 1
ATOM 888 N N . ALA A 1 112 ? 6.960 16.149 -17.480 1.00 53.31 112 ALA A N 1
ATOM 889 C CA . ALA A 1 112 ? 7.573 16.948 -18.540 1.00 53.31 112 ALA A CA 1
ATOM 890 C C . ALA A 1 112 ? 8.026 18.358 -18.104 1.00 53.31 112 ALA A C 1
ATOM 892 O O . ALA A 1 112 ? 8.891 18.935 -18.758 1.00 53.31 112 ALA A O 1
ATOM 893 N N . GLY A 1 113 ? 7.460 18.911 -17.023 1.00 55.47 113 GLY A N 1
ATOM 894 C CA . GLY A 1 113 ? 7.838 20.220 -16.477 1.00 55.47 113 GLY A CA 1
ATOM 895 C C . GLY A 1 113 ? 8.691 20.160 -15.207 1.00 55.47 113 GLY A C 1
ATOM 896 O O . GLY A 1 113 ? 9.113 21.204 -14.712 1.00 55.47 113 GLY A O 1
ATOM 897 N N . LEU A 1 114 ? 8.927 18.966 -14.656 1.00 64.00 114 LEU A N 1
ATOM 898 C CA . LEU A 1 114 ? 9.755 18.779 -13.468 1.00 64.00 114 LEU A CA 1
ATOM 899 C C . LEU A 1 114 ? 11.196 18.474 -13.869 1.00 64.00 114 LEU A C 1
ATOM 901 O O . LEU A 1 114 ? 11.456 17.795 -14.861 1.00 64.00 114 LEU A O 1
ATOM 905 N N . ASP A 1 115 ? 12.139 18.929 -13.046 1.00 74.62 115 ASP A N 1
ATOM 906 C CA . ASP A 1 115 ? 13.522 18.476 -13.148 1.00 74.62 115 ASP A CA 1
ATOM 907 C C . ASP A 1 115 ? 13.574 16.929 -13.079 1.00 74.62 115 ASP A C 1
ATOM 909 O O . ASP A 1 115 ? 12.921 16.333 -12.208 1.00 74.62 115 ASP A O 1
ATOM 913 N N . PRO A 1 116 ? 14.338 16.257 -13.964 1.00 77.25 116 PRO A N 1
ATOM 914 C CA . PRO A 1 116 ? 14.408 14.799 -14.006 1.00 77.25 116 PRO A CA 1
ATOM 915 C C . PRO A 1 116 ? 14.766 14.149 -12.665 1.00 77.25 116 PRO A C 1
ATOM 917 O O . PRO A 1 116 ? 14.215 13.102 -12.323 1.00 77.25 116 PRO A O 1
ATOM 920 N N . ASN A 1 117 ? 15.644 14.767 -11.869 1.00 76.69 117 ASN A N 1
ATOM 921 C CA . ASN A 1 117 ? 16.039 14.222 -10.571 1.00 76.69 117 ASN A CA 1
ATOM 922 C C . ASN A 1 117 ? 14.918 14.369 -9.545 1.00 76.69 117 ASN A C 1
ATOM 924 O O . ASN A 1 117 ? 14.689 13.458 -8.746 1.00 76.69 117 ASN A O 1
ATOM 928 N N . VAL A 1 118 ? 14.179 15.480 -9.593 1.00 75.50 118 VAL A N 1
ATOM 929 C CA . VAL A 1 118 ? 12.991 15.692 -8.753 1.00 75.50 118 VAL A CA 1
ATOM 930 C C . VAL A 1 118 ? 11.915 14.656 -9.075 1.00 75.50 118 VAL A C 1
ATOM 932 O O . VAL A 1 118 ? 11.369 14.043 -8.157 1.00 75.50 118 VAL A O 1
ATOM 935 N N . ALA A 1 119 ? 11.651 14.400 -10.357 1.00 78.06 119 ALA A N 1
ATOM 936 C CA . ALA A 1 119 ? 10.688 13.394 -10.802 1.00 78.06 119 ALA A CA 1
ATOM 937 C C . ALA A 1 119 ? 11.059 11.977 -10.332 1.00 78.06 119 ALA A C 1
ATOM 939 O O . ALA A 1 119 ? 10.209 11.241 -9.817 1.00 78.06 119 ALA A O 1
ATOM 940 N N . VAL A 1 120 ? 12.337 11.604 -10.452 1.00 83.81 120 VAL A N 1
ATOM 941 C CA . VAL A 1 120 ? 12.845 10.311 -9.972 1.00 83.81 120 VAL A CA 1
ATOM 942 C C . VAL A 1 120 ? 12.735 10.215 -8.452 1.00 83.81 120 VAL A C 1
ATOM 944 O O . VAL A 1 120 ? 12.223 9.222 -7.938 1.00 83.81 120 VAL A O 1
ATOM 947 N N . HIS A 1 121 ? 13.161 11.244 -7.714 1.00 78.44 121 HIS A N 1
ATOM 948 C CA . HIS A 1 121 ? 13.097 11.255 -6.252 1.00 78.44 121 HIS A CA 1
ATOM 949 C C . HIS A 1 121 ? 11.655 11.161 -5.734 1.00 78.44 121 HIS A C 1
ATOM 951 O O . HIS A 1 121 ? 11.364 10.368 -4.833 1.00 78.44 121 HIS A O 1
ATOM 957 N N . TYR A 1 122 ? 10.741 11.918 -6.342 1.00 78.81 122 TYR A N 1
ATOM 958 C CA . TYR A 1 122 ? 9.312 11.857 -6.053 1.00 78.81 122 TYR A CA 1
ATOM 959 C C . TYR A 1 122 ? 8.760 10.443 -6.269 1.00 78.81 122 TYR A C 1
ATOM 961 O O . TYR A 1 122 ? 8.150 9.863 -5.370 1.00 78.81 122 TYR A O 1
ATOM 969 N N . THR A 1 123 ? 9.035 9.857 -7.436 1.00 84.06 123 THR A N 1
ATOM 970 C CA . THR A 1 123 ? 8.530 8.531 -7.812 1.00 84.06 123 THR A CA 1
ATOM 971 C C . THR A 1 123 ? 9.075 7.438 -6.889 1.00 84.06 123 THR A C 1
ATOM 973 O O . THR A 1 123 ? 8.321 6.585 -6.423 1.00 84.06 123 THR A O 1
ATOM 976 N N . ARG A 1 124 ? 10.364 7.503 -6.535 1.00 85.44 124 ARG A N 1
ATOM 977 C CA . ARG A 1 124 ? 10.984 6.591 -5.562 1.00 85.44 124 ARG A CA 1
ATOM 978 C C . ARG A 1 124 ? 10.326 6.673 -4.194 1.00 85.44 124 ARG A C 1
ATOM 980 O O . ARG A 1 124 ? 9.974 5.641 -3.639 1.00 85.44 124 ARG A O 1
ATOM 987 N N . THR A 1 125 ? 10.134 7.882 -3.674 1.00 77.12 125 THR A N 1
ATOM 988 C CA . THR A 1 125 ? 9.514 8.097 -2.356 1.00 77.12 125 THR A CA 1
ATOM 989 C C . THR A 1 125 ? 8.103 7.516 -2.323 1.00 77.12 125 THR A C 1
ATOM 991 O O . THR A 1 125 ? 7.744 6.773 -1.414 1.00 77.12 125 THR A O 1
ATOM 994 N N . ARG A 1 126 ? 7.337 7.765 -3.388 1.00 78.44 126 ARG A N 1
ATOM 995 C CA . ARG A 1 126 ? 5.995 7.216 -3.578 1.00 78.44 126 ARG A CA 1
ATOM 996 C C . ARG A 1 126 ? 5.979 5.687 -3.586 1.00 78.44 126 ARG A C 1
ATOM 998 O O . ARG A 1 126 ? 5.128 5.088 -2.928 1.00 78.44 126 ARG A O 1
ATOM 1005 N N . TRP A 1 127 ? 6.905 5.043 -4.297 1.00 85.75 127 TRP A N 1
ATOM 1006 C CA . TRP A 1 127 ? 6.993 3.582 -4.285 1.00 85.75 127 TRP A CA 1
ATOM 1007 C C . TRP A 1 127 ? 7.486 3.034 -2.951 1.00 85.75 127 TRP A C 1
ATOM 1009 O O . TRP A 1 127 ? 6.941 2.038 -2.494 1.00 85.75 127 TRP A O 1
ATOM 1019 N N . GLN A 1 128 ? 8.431 3.691 -2.282 1.00 82.38 128 GLN A N 1
ATOM 1020 C CA . GLN A 1 128 ? 8.905 3.285 -0.959 1.00 82.38 128 GLN A CA 1
ATOM 1021 C C . GLN A 1 128 ? 7.758 3.225 0.063 1.00 82.38 128 GLN A C 1
ATOM 1023 O O . GLN A 1 128 ? 7.624 2.225 0.772 1.00 82.38 128 GLN A O 1
ATOM 1028 N N . ASP A 1 129 ? 6.895 4.244 0.093 1.00 74.12 129 ASP A N 1
ATOM 1029 C CA . ASP A 1 129 ? 5.725 4.275 0.979 1.00 74.12 129 ASP A CA 1
ATOM 1030 C C . ASP A 1 129 ? 4.748 3.127 0.646 1.00 74.12 129 ASP A C 1
ATOM 1032 O O . ASP A 1 129 ? 4.276 2.412 1.534 1.00 74.12 129 ASP A O 1
ATOM 1036 N N . LEU A 1 130 ? 4.498 2.886 -0.647 1.00 78.44 130 LEU A N 1
ATOM 1037 C CA . LEU A 1 130 ? 3.659 1.781 -1.122 1.00 78.44 130 LEU A CA 1
ATOM 1038 C C . LEU A 1 130 ? 4.216 0.397 -0.779 1.00 78.44 130 LEU A C 1
ATOM 1040 O O . LEU A 1 130 ? 3.461 -0.497 -0.384 1.00 78.44 130 LEU A O 1
ATOM 1044 N N . LEU A 1 131 ? 5.527 0.214 -0.896 1.00 82.62 131 LEU A N 1
ATOM 1045 C CA . LEU A 1 131 ? 6.198 -1.042 -0.581 1.00 82.62 131 LEU A CA 1
ATOM 1046 C C . LEU A 1 131 ? 6.196 -1.328 0.910 1.00 82.62 131 LEU A C 1
ATOM 1048 O O . LEU A 1 131 ? 6.000 -2.482 1.292 1.00 82.62 131 LEU A O 1
ATOM 1052 N N . GLN A 1 132 ? 6.333 -0.300 1.750 1.00 77.75 132 GLN A N 1
ATOM 1053 C CA . GLN A 1 132 ? 6.190 -0.463 3.191 1.00 77.75 132 GLN A CA 1
ATOM 1054 C C . GLN A 1 132 ? 4.820 -1.066 3.522 1.00 77.75 132 GLN A C 1
ATOM 1056 O O . GLN A 1 132 ? 4.737 -2.079 4.211 1.00 77.75 132 GLN A O 1
ATOM 1061 N N . LEU A 1 133 ? 3.742 -0.528 2.956 1.00 74.31 133 LEU A N 1
ATOM 1062 C CA . LEU A 1 133 ? 2.388 -1.047 3.180 1.00 74.31 133 LEU A CA 1
ATOM 1063 C C . LEU A 1 133 ? 2.185 -2.449 2.610 1.0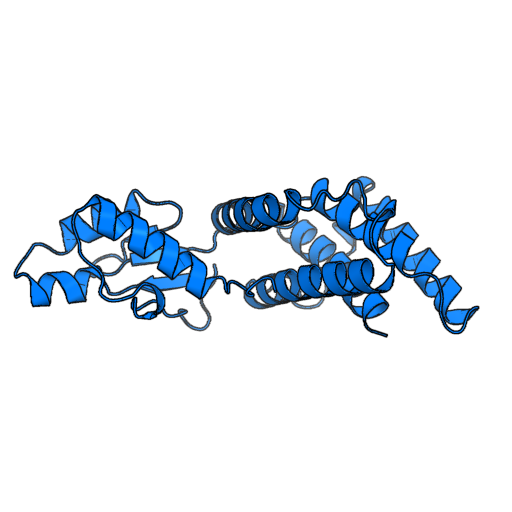0 74.31 133 LEU A C 1
ATOM 1065 O O . LEU A 1 133 ? 1.533 -3.291 3.232 1.00 74.31 133 LEU A O 1
ATOM 1069 N N . ALA A 1 134 ? 2.728 -2.710 1.420 1.00 79.06 134 ALA A N 1
ATOM 1070 C CA . ALA A 1 134 ? 2.644 -4.015 0.782 1.00 79.06 134 ALA A CA 1
ATOM 1071 C C . ALA A 1 134 ? 3.382 -5.078 1.612 1.00 79.06 134 ALA A C 1
ATOM 1073 O O . ALA A 1 134 ? 2.865 -6.179 1.810 1.00 79.06 134 ALA A O 1
ATOM 1074 N N . GLN A 1 135 ? 4.546 -4.743 2.170 1.00 75.44 135 GLN A N 1
ATOM 1075 C CA . GLN A 1 135 ? 5.284 -5.604 3.091 1.00 75.44 135 GLN A CA 1
ATOM 1076 C C . GLN A 1 135 ? 4.498 -5.834 4.386 1.00 75.44 135 GLN A C 1
ATOM 1078 O O . GLN A 1 135 ? 4.363 -6.971 4.842 1.00 75.44 135 GLN A O 1
ATOM 1083 N N . GLU A 1 136 ? 3.905 -4.780 4.943 1.00 68.88 136 GLU A N 1
ATOM 1084 C CA . GLU A 1 136 ? 3.063 -4.863 6.137 1.00 68.88 136 GLU A CA 1
ATOM 1085 C C . GLU A 1 136 ? 1.807 -5.719 5.935 1.00 68.88 136 GLU A C 1
ATOM 1087 O O . GLU A 1 136 ? 1.378 -6.402 6.867 1.00 68.88 136 GLU A O 1
ATOM 1092 N N . SER A 1 137 ? 1.265 -5.731 4.717 1.00 66.56 137 SER A N 1
ATOM 1093 C CA . SER A 1 137 ? 0.086 -6.511 4.316 1.00 66.56 137 SER A CA 1
ATOM 1094 C C . SER A 1 137 ? 0.431 -7.923 3.818 1.00 66.56 137 SER A C 1
ATOM 1096 O O . SER A 1 137 ? -0.455 -8.670 3.390 1.00 66.56 137 SER A O 1
ATOM 1098 N N . LYS A 1 138 ? 1.715 -8.314 3.869 1.00 77.44 138 LYS A N 1
ATOM 1099 C CA . LYS A 1 138 ? 2.236 -9.585 3.328 1.00 77.44 138 LYS A CA 1
ATOM 1100 C C . LYS A 1 138 ? 1.923 -9.780 1.835 1.00 77.44 138 LYS A C 1
ATOM 1102 O O . LYS A 1 138 ? 1.700 -10.900 1.372 1.00 77.44 138 LYS A O 1
ATOM 1107 N N . LEU A 1 139 ? 1.861 -8.686 1.076 1.00 78.31 139 LEU A N 1
ATOM 1108 C CA . LEU A 1 139 ? 1.680 -8.734 -0.375 1.00 78.31 139 LEU A CA 1
ATOM 1109 C C . LEU A 1 139 ? 2.985 -9.068 -1.107 1.00 78.31 139 LEU A C 1
ATOM 1111 O O . LEU A 1 139 ? 2.956 -9.700 -2.152 1.00 78.31 139 LEU A O 1
ATOM 1115 N N . LEU A 1 140 ? 4.130 -8.710 -0.528 1.00 80.31 140 LEU A N 1
ATOM 1116 C CA . LEU A 1 140 ? 5.454 -8.994 -1.093 1.00 80.31 140 LEU A CA 1
ATOM 1117 C C . LEU A 1 140 ? 6.066 -10.295 -0.554 1.00 80.31 140 LEU A C 1
ATO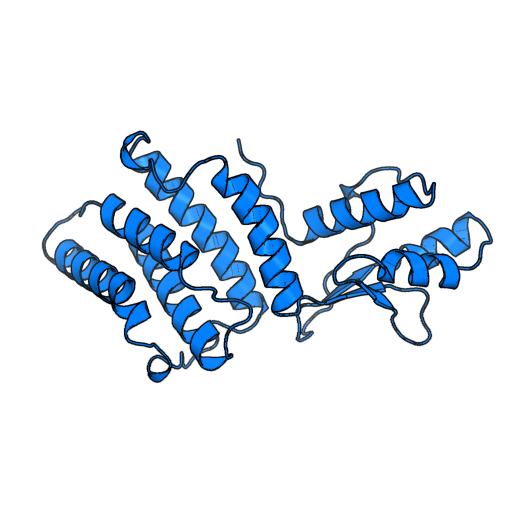M 1119 O O . LEU A 1 140 ? 7.282 -10.459 -0.575 1.00 80.31 140 LEU A O 1
ATOM 1123 N N . THR A 1 141 ? 5.253 -11.201 -0.005 1.00 77.94 141 THR A N 1
ATOM 1124 C CA . THR A 1 141 ? 5.742 -12.484 0.512 1.00 77.94 141 THR A CA 1
ATOM 1125 C C . THR A 1 141 ? 6.015 -13.438 -0.651 1.00 77.94 141 THR A C 1
ATOM 1127 O O . THR A 1 141 ? 5.073 -13.763 -1.371 1.00 77.94 141 THR A O 1
ATOM 1130 N N . PRO A 1 142 ? 7.261 -13.908 -0.845 1.00 78.75 142 PRO A N 1
ATOM 1131 C CA . PRO A 1 142 ? 7.564 -14.873 -1.893 1.00 78.75 142 PRO A CA 1
ATOM 1132 C C . PRO A 1 142 ? 6.912 -16.246 -1.630 1.00 78.75 142 PRO A C 1
ATOM 1134 O O . PRO A 1 142 ? 6.750 -16.623 -0.466 1.00 78.75 142 PRO A O 1
ATOM 1137 N N . PRO A 1 143 ? 6.604 -17.025 -2.685 1.00 89.25 143 PRO A N 1
ATOM 1138 C CA . PRO A 1 143 ? 6.779 -16.674 -4.095 1.00 89.25 143 PRO A CA 1
ATOM 1139 C C . PRO A 1 143 ? 5.733 -15.656 -4.572 1.00 89.25 143 PRO A C 1
ATOM 1141 O O . PRO A 1 143 ? 4.559 -15.752 -4.225 1.00 89.25 143 PRO A O 1
ATOM 1144 N N . ILE A 1 144 ? 6.163 -14.691 -5.392 1.00 86.44 144 ILE A N 1
ATOM 1145 C CA . ILE A 1 144 ? 5.236 -13.752 -6.033 1.00 86.44 144 ILE A CA 1
ATOM 1146 C C . ILE A 1 144 ? 4.502 -14.493 -7.163 1.00 86.44 144 ILE A C 1
ATOM 1148 O O . ILE A 1 144 ? 5.165 -15.089 -8.019 1.00 86.44 144 ILE A O 1
ATOM 1152 N N . PRO A 1 145 ? 3.159 -14.475 -7.202 1.00 89.88 145 PRO A N 1
ATOM 1153 C CA . PRO A 1 145 ? 2.378 -15.215 -8.190 1.00 89.88 145 PRO A CA 1
ATOM 1154 C C . PRO A 1 145 ? 2.320 -14.464 -9.529 1.00 89.88 145 PRO A C 1
ATOM 1156 O O . PRO A 1 145 ? 1.272 -13.970 -9.933 1.00 89.88 145 PRO A O 1
ATOM 1159 N N . TRP A 1 146 ? 3.442 -14.379 -10.247 1.00 88.38 146 TRP A N 1
ATOM 1160 C CA . TRP A 1 146 ? 3.544 -13.628 -11.510 1.00 88.38 146 TRP A CA 1
ATOM 1161 C C . TRP A 1 146 ? 2.519 -14.045 -12.576 1.00 88.38 146 TRP A C 1
ATOM 1163 O O . TRP A 1 146 ? 2.097 -13.211 -13.370 1.00 88.38 146 TRP A O 1
ATOM 1173 N N . GLY A 1 147 ? 2.065 -15.304 -12.556 1.00 91.50 147 GLY A N 1
ATOM 1174 C CA . GLY A 1 147 ? 1.010 -15.803 -13.446 1.00 91.50 147 GLY A CA 1
ATOM 1175 C C . GLY A 1 147 ? -0.370 -15.168 -13.230 1.00 91.50 147 GLY A C 1
ATOM 1176 O O . GLY A 1 147 ? -1.253 -15.374 -14.053 1.00 91.50 147 GLY A O 1
ATOM 1177 N N . ALA A 1 148 ? -0.565 -14.398 -12.154 1.00 90.88 148 ALA A N 1
ATOM 1178 C CA . ALA A 1 148 ? -1.788 -13.632 -11.926 1.00 90.88 148 ALA A CA 1
ATOM 1179 C C . ALA A 1 148 ? -1.839 -12.322 -12.732 1.00 90.88 148 ALA A C 1
ATOM 1181 O O . ALA A 1 148 ? -2.902 -11.713 -12.805 1.00 90.88 148 ALA A O 1
ATOM 1182 N N . LEU A 1 149 ? -0.719 -11.872 -13.315 1.00 90.56 149 LEU A N 1
ATOM 1183 C CA . LEU A 1 149 ? -0.699 -10.682 -14.166 1.00 90.56 149 LEU A CA 1
ATOM 1184 C C . LEU A 1 149 ? -1.559 -10.885 -15.415 1.00 90.56 149 LEU A C 1
ATOM 1186 O O . LEU A 1 149 ? -1.635 -11.965 -15.997 1.00 90.56 149 LEU A O 1
ATOM 1190 N N . THR A 1 150 ? -2.173 -9.798 -15.850 1.00 90.50 150 THR A N 1
ATOM 1191 C CA . THR A 1 150 ? -3.057 -9.739 -17.009 1.00 90.50 150 THR A CA 1
ATOM 1192 C C . THR A 1 150 ? -2.406 -8.950 -18.141 1.00 90.50 150 THR A C 1
ATOM 1194 O O . THR A 1 150 ? -1.409 -8.253 -17.946 1.00 90.50 150 THR A O 1
ATOM 1197 N N . VAL A 1 151 ? -3.004 -9.002 -19.334 1.00 86.94 151 VAL A N 1
ATOM 1198 C CA . VAL A 1 151 ? -2.545 -8.229 -20.504 1.00 86.94 151 VAL A CA 1
ATOM 1199 C C . VAL A 1 151 ? -2.487 -6.729 -20.204 1.00 86.94 151 VAL A C 1
ATOM 1201 O O . VAL A 1 151 ? -1.623 -6.028 -20.720 1.00 86.94 151 VAL A O 1
ATOM 1204 N N . SER A 1 152 ? -3.356 -6.224 -19.322 1.00 87.56 152 SER A N 1
ATOM 1205 C CA . SER A 1 152 ? -3.342 -4.807 -18.962 1.00 87.56 152 SER A CA 1
ATOM 1206 C C . SER A 1 152 ? -2.086 -4.397 -18.187 1.00 87.56 152 SER A C 1
ATOM 1208 O O . SER A 1 152 ? -1.740 -3.224 -18.167 1.00 87.56 152 SER A O 1
ATOM 1210 N N . ASP A 1 153 ? -1.381 -5.350 -17.571 1.00 89.88 153 ASP A N 1
ATOM 1211 C CA . ASP A 1 153 ? -0.167 -5.075 -16.803 1.00 89.88 153 ASP A CA 1
ATOM 1212 C C . ASP A 1 153 ? 1.103 -5.038 -17.680 1.00 89.88 153 ASP A C 1
ATOM 1214 O O . ASP A 1 153 ? 2.176 -4.628 -17.225 1.00 89.88 153 ASP A O 1
ATOM 1218 N N . TYR A 1 154 ? 0.985 -5.407 -18.962 1.00 88.75 154 TYR A N 1
ATOM 1219 C CA . TYR A 1 154 ? 2.120 -5.548 -19.882 1.00 88.75 154 TYR A CA 1
ATOM 1220 C C . TYR A 1 154 ? 2.832 -4.227 -20.164 1.00 88.75 154 TYR A C 1
ATOM 1222 O O . TYR A 1 154 ? 4.035 -4.230 -20.416 1.00 88.75 154 TYR A O 1
ATOM 1230 N N . THR A 1 155 ? 2.130 -3.098 -20.082 1.00 87.94 155 THR A N 1
ATOM 1231 C CA . THR A 1 155 ? 2.726 -1.774 -20.294 1.00 87.94 155 THR A CA 1
ATOM 1232 C C . THR A 1 155 ? 3.861 -1.508 -19.303 1.00 87.94 155 THR A C 1
ATOM 1234 O O . THR A 1 155 ? 4.947 -1.095 -19.708 1.00 87.94 155 THR A O 1
ATOM 1237 N N . LEU A 1 156 ? 3.659 -1.806 -18.012 1.00 90.94 156 LEU A N 1
ATOM 1238 C CA . LEU A 1 156 ? 4.715 -1.632 -17.010 1.00 90.94 156 LEU A CA 1
ATOM 1239 C C . LEU A 1 156 ? 5.797 -2.710 -17.131 1.00 90.94 156 LEU A C 1
ATOM 1241 O O . LEU A 1 156 ? 6.976 -2.402 -16.973 1.00 90.94 156 LEU A O 1
ATOM 1245 N N . VAL A 1 157 ? 5.419 -3.955 -17.435 1.00 88.62 157 VAL A N 1
ATOM 1246 C CA . VAL A 1 157 ? 6.386 -5.044 -17.659 1.00 88.62 157 VAL A CA 1
ATOM 1247 C C . VAL A 1 157 ? 7.345 -4.691 -18.796 1.00 88.62 157 VAL A C 1
ATOM 1249 O O . VAL A 1 157 ? 8.554 -4.817 -18.634 1.00 88.62 157 VAL A O 1
ATOM 1252 N N . THR A 1 158 ? 6.824 -4.178 -19.910 1.00 88.94 158 THR A N 1
ATOM 1253 C CA . THR A 1 158 ? 7.631 -3.763 -21.066 1.00 88.94 158 THR A CA 1
ATOM 1254 C C . THR A 1 158 ? 8.575 -2.626 -20.688 1.00 88.94 158 THR A C 1
ATOM 1256 O O . THR A 1 158 ? 9.771 -2.727 -20.927 1.00 88.94 158 THR A O 1
ATOM 1259 N N . ALA A 1 159 ? 8.083 -1.594 -19.992 1.00 90.81 159 ALA A N 1
ATOM 1260 C CA . ALA A 1 159 ? 8.927 -0.489 -19.535 1.00 90.81 159 ALA A CA 1
ATOM 1261 C C . ALA A 1 159 ? 10.048 -0.939 -18.576 1.00 90.81 159 ALA A C 1
ATOM 1263 O O . ALA A 1 159 ? 11.151 -0.391 -18.608 1.00 90.81 159 ALA A O 1
ATOM 1264 N N . LEU A 1 160 ? 9.779 -1.930 -17.719 1.00 90.19 160 LEU A N 1
ATOM 1265 C CA . LEU A 1 160 ? 10.773 -2.526 -16.823 1.00 90.19 160 LEU A CA 1
ATOM 1266 C C . LEU A 1 160 ? 11.849 -3.300 -17.591 1.00 90.19 160 LEU A C 1
ATOM 1268 O O . LEU A 1 160 ? 13.031 -3.149 -17.282 1.00 90.19 160 LEU A O 1
ATOM 1272 N N . LEU A 1 161 ? 11.448 -4.106 -18.576 1.00 88.12 161 LEU A N 1
ATOM 1273 C CA . LEU A 1 161 ? 12.372 -4.860 -19.425 1.00 88.12 161 LEU A CA 1
ATOM 1274 C C . LEU A 1 161 ? 13.232 -3.915 -20.271 1.00 88.12 161 LEU A C 1
ATOM 1276 O O . LEU A 1 161 ? 14.455 -3.996 -20.209 1.00 88.12 161 LEU A O 1
ATOM 1280 N N . ASP A 1 162 ? 12.614 -2.939 -20.939 1.00 88.31 162 ASP A N 1
ATOM 1281 C CA . ASP A 1 162 ? 13.316 -1.927 -21.734 1.00 88.31 162 ASP A CA 1
ATOM 1282 C C . ASP A 1 162 ? 14.342 -1.151 -20.898 1.00 88.31 162 ASP A C 1
ATOM 1284 O O . ASP A 1 162 ? 15.457 -0.874 -21.348 1.00 88.31 162 ASP A O 1
ATOM 1288 N N . PHE A 1 163 ? 13.981 -0.771 -19.668 1.00 91.38 163 PHE A N 1
ATOM 1289 C CA . PHE A 1 163 ? 14.903 -0.078 -18.773 1.00 91.38 163 PHE A CA 1
ATOM 1290 C C . PHE A 1 163 ? 16.053 -0.990 -18.332 1.00 91.38 163 PHE A C 1
ATOM 1292 O O . PHE A 1 163 ? 17.205 -0.555 -18.331 1.00 91.38 163 PHE A O 1
ATOM 1299 N N . SER A 1 164 ? 15.753 -2.246 -17.991 1.00 85.88 164 SER A N 1
ATOM 1300 C CA . SER A 1 164 ? 16.755 -3.251 -17.627 1.00 85.88 164 SER A CA 1
ATOM 1301 C C . SER A 1 164 ? 17.771 -3.449 -18.758 1.00 85.88 164 SER A C 1
ATOM 1303 O O . SER A 1 164 ? 18.975 -3.357 -18.524 1.00 85.88 164 SER A O 1
ATOM 1305 N N . ASP A 1 165 ? 17.311 -3.617 -19.998 1.00 87.88 165 ASP A N 1
ATOM 1306 C CA . ASP A 1 165 ? 18.176 -3.788 -21.173 1.00 87.88 165 ASP A CA 1
ATOM 1307 C C . ASP A 1 165 ? 19.062 -2.561 -21.421 1.00 87.88 165 ASP A C 1
ATOM 1309 O O . ASP A 1 165 ? 20.266 -2.669 -21.687 1.00 87.88 165 ASP A O 1
ATOM 1313 N N . ARG A 1 166 ? 18.498 -1.359 -21.262 1.00 87.69 166 ARG A N 1
ATOM 1314 C CA . ARG A 1 166 ? 19.277 -0.117 -21.342 1.00 87.69 166 ARG A CA 1
ATOM 1315 C C . ARG A 1 166 ? 20.309 -0.024 -20.228 1.00 87.69 166 ARG A C 1
ATOM 1317 O O . ARG A 1 166 ? 21.408 0.443 -20.485 1.00 87.69 166 ARG A O 1
ATOM 1324 N N . ARG A 1 167 ? 20.013 -0.490 -19.013 1.00 84.50 167 ARG A N 1
ATOM 1325 C CA . ARG A 1 167 ? 20.965 -0.465 -17.890 1.00 84.50 167 ARG A CA 1
ATOM 1326 C C . ARG A 1 167 ? 22.188 -1.345 -18.140 1.00 84.50 167 ARG A C 1
ATOM 1328 O O . ARG A 1 167 ? 23.276 -1.000 -17.683 1.00 84.50 167 ARG A O 1
ATOM 1335 N N . PHE A 1 168 ? 22.025 -2.446 -18.871 1.00 85.00 168 PHE A N 1
ATOM 1336 C CA . PHE A 1 168 ? 23.136 -3.314 -19.268 1.00 85.00 168 PHE A CA 1
ATOM 1337 C C . PHE A 1 168 ? 23.958 -2.759 -20.436 1.00 85.00 168 PHE A C 1
ATOM 1339 O O . PHE A 1 168 ? 25.127 -3.109 -20.577 1.00 85.00 168 PHE A O 1
ATOM 1346 N N . THR A 1 169 ? 23.374 -1.889 -21.260 1.00 87.56 169 THR A N 1
ATOM 1347 C CA . THR A 1 169 ? 24.036 -1.312 -22.443 1.00 87.56 169 THR A CA 1
ATOM 1348 C C . THR A 1 169 ? 24.503 0.133 -22.242 1.00 87.56 169 THR A C 1
ATOM 1350 O O . THR A 1 169 ? 25.308 0.632 -23.027 1.00 87.56 169 THR A O 1
ATOM 1353 N N . GLN A 1 170 ? 24.032 0.811 -21.191 1.00 86.31 170 GLN A N 1
ATOM 1354 C CA . GLN A 1 170 ? 24.292 2.219 -20.889 1.00 86.31 170 GLN A CA 1
ATOM 1355 C C . GLN A 1 170 ? 24.594 2.404 -19.387 1.00 86.31 170 GLN A C 1
ATOM 1357 O O . GLN A 1 170 ? 23.841 1.908 -18.546 1.00 86.31 170 GLN A O 1
ATOM 1362 N N . PRO A 1 171 ? 25.649 3.156 -19.014 1.00 78.19 171 PRO A N 1
ATOM 1363 C CA . PRO A 1 171 ? 26.026 3.360 -17.611 1.00 78.19 171 PRO A CA 1
ATOM 1364 C C . PRO A 1 171 ? 24.962 4.067 -16.761 1.00 78.19 171 PRO A C 1
ATOM 1366 O O . PRO A 1 171 ? 24.876 3.791 -15.565 1.00 78.19 171 PRO A O 1
ATOM 1369 N N . ASP A 1 172 ? 24.163 4.949 -17.370 1.00 82.44 172 ASP A N 1
ATOM 1370 C CA . ASP A 1 172 ? 23.102 5.706 -16.699 1.00 82.44 172 ASP A CA 1
ATOM 1371 C C . ASP A 1 172 ? 21.915 5.954 -17.653 1.00 82.44 172 ASP A C 1
ATOM 1373 O O . ASP A 1 172 ? 21.828 7.002 -18.299 1.00 82.44 172 ASP A O 1
ATOM 1377 N N . PRO A 1 173 ? 21.025 4.963 -17.835 1.00 87.31 173 PRO A N 1
ATOM 1378 C CA . PRO A 1 173 ? 19.889 5.104 -18.734 1.00 87.31 173 PRO A CA 1
ATOM 1379 C C . PRO A 1 173 ? 18.862 6.112 -18.185 1.00 87.31 173 PRO A C 1
ATOM 1381 O O . PRO A 1 173 ? 18.684 6.235 -16.968 1.00 87.31 173 PRO A O 1
ATOM 1384 N N . PRO A 1 174 ? 18.111 6.809 -19.057 1.00 87.25 174 PRO A N 1
ATOM 1385 C CA . PRO A 1 174 ? 17.104 7.770 -18.621 1.00 87.25 174 PRO A CA 1
ATOM 1386 C C . PRO A 1 174 ? 16.010 7.078 -17.794 1.00 87.25 174 PRO A C 1
ATOM 1388 O O . PRO A 1 174 ? 15.301 6.201 -18.286 1.00 87.25 174 PRO A O 1
ATOM 1391 N N . ARG A 1 175 ? 15.849 7.505 -16.534 1.00 89.19 175 ARG A N 1
ATOM 1392 C CA . ARG A 1 175 ? 14.868 6.956 -15.573 1.00 89.19 175 ARG A CA 1
ATOM 1393 C C . ARG A 1 175 ? 13.456 7.527 -15.727 1.00 89.19 175 ARG A C 1
ATOM 1395 O O . ARG A 1 175 ? 12.494 6.911 -15.274 1.00 89.19 175 ARG A O 1
ATOM 1402 N N . LEU A 1 176 ? 13.320 8.693 -16.364 1.00 87.00 176 LEU A N 1
ATOM 1403 C CA . LEU A 1 176 ? 12.039 9.388 -16.539 1.00 87.00 176 LEU A CA 1
ATOM 1404 C C . LEU A 1 176 ? 10.954 8.540 -17.228 1.00 87.00 176 LEU A C 1
ATOM 1406 O O . LEU A 1 176 ? 9.843 8.501 -16.699 1.00 87.00 176 LEU A O 1
ATOM 1410 N N . PRO A 1 177 ? 11.233 7.819 -18.334 1.00 88.75 177 PRO A N 1
ATOM 1411 C CA . PRO A 1 177 ? 10.234 6.959 -18.967 1.00 88.75 177 PRO A CA 1
ATOM 1412 C C . PRO A 1 177 ? 9.702 5.870 -18.028 1.00 88.75 177 PRO A C 1
ATOM 1414 O O . PRO A 1 177 ? 8.495 5.653 -17.967 1.00 88.75 177 PRO A O 1
ATOM 1417 N N . LEU A 1 178 ? 10.582 5.237 -17.241 1.00 90.62 178 LEU A N 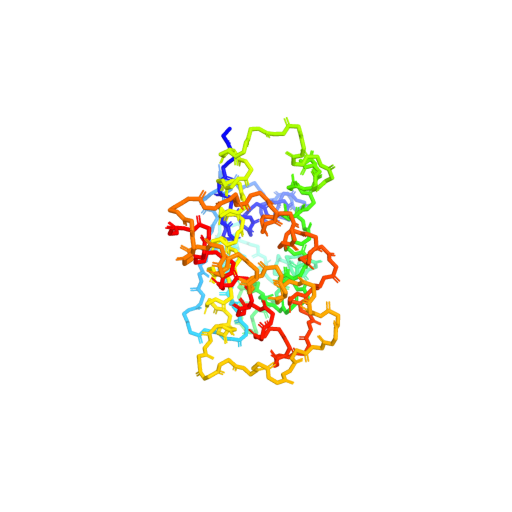1
ATOM 1418 C CA . LEU A 1 178 ? 10.178 4.232 -16.256 1.00 90.62 178 LEU A CA 1
ATOM 1419 C C . LEU A 1 178 ? 9.347 4.858 -15.126 1.00 90.62 178 LEU A C 1
ATOM 1421 O O . LEU A 1 178 ? 8.354 4.272 -14.695 1.00 90.62 178 LEU A O 1
ATOM 1425 N N . CYS A 1 179 ? 9.711 6.065 -14.676 1.00 88.31 179 CYS A N 1
ATOM 1426 C CA . CYS A 1 179 ? 8.920 6.802 -13.691 1.00 88.31 179 CYS A CA 1
ATOM 1427 C C . CYS A 1 179 ? 7.500 7.054 -14.211 1.00 88.31 179 CYS A C 1
ATOM 1429 O O . CYS A 1 179 ? 6.540 6.664 -13.549 1.00 88.31 179 CYS A O 1
ATOM 1431 N N . GLN A 1 180 ? 7.371 7.624 -15.412 1.00 86.88 180 GLN A N 1
ATOM 1432 C CA . GLN A 1 180 ? 6.075 7.916 -16.027 1.00 86.88 180 GLN A CA 1
ATOM 1433 C C . GLN A 1 180 ? 5.239 6.642 -16.195 1.00 86.88 180 GLN A C 1
ATOM 1435 O O . GLN A 1 180 ? 4.119 6.581 -15.694 1.00 86.88 180 GLN A O 1
ATOM 1440 N N . ALA A 1 181 ? 5.816 5.589 -16.785 1.00 89.12 181 ALA A N 1
ATOM 1441 C CA . ALA A 1 181 ? 5.132 4.313 -16.985 1.00 89.12 181 ALA A CA 1
ATOM 1442 C C . ALA A 1 181 ? 4.618 3.716 -15.666 1.00 89.12 181 ALA A C 1
ATOM 1444 O O . ALA A 1 181 ? 3.498 3.215 -15.607 1.00 89.12 181 ALA A O 1
ATOM 1445 N N . SER A 1 182 ? 5.404 3.800 -14.588 1.00 89.56 182 SER A N 1
ATOM 1446 C CA . SER A 1 182 ? 4.994 3.290 -13.276 1.00 89.56 182 SER A CA 1
ATOM 1447 C C . SER A 1 182 ? 3.872 4.104 -12.625 1.00 89.56 182 SER A C 1
ATOM 1449 O O . SER A 1 182 ? 2.976 3.529 -12.002 1.00 89.56 182 SER A O 1
ATOM 1451 N N . LEU A 1 183 ? 3.888 5.432 -12.780 1.00 85.31 183 LEU A N 1
ATOM 1452 C CA . LEU A 1 183 ? 2.846 6.312 -12.250 1.00 85.31 183 LEU A CA 1
ATOM 1453 C C . LEU A 1 183 ? 1.530 6.130 -13.012 1.00 85.31 183 LEU A C 1
ATOM 1455 O O . LEU A 1 183 ? 0.481 5.998 -12.377 1.00 85.31 183 LEU A O 1
ATOM 1459 N N . ASP A 1 184 ? 1.596 6.065 -14.343 1.00 83.69 184 ASP A N 1
ATOM 1460 C CA . ASP A 1 184 ? 0.440 5.822 -15.210 1.00 83.69 184 ASP A CA 1
ATOM 1461 C C . ASP A 1 184 ? -0.167 4.449 -14.939 1.00 83.69 184 ASP A C 1
ATOM 1463 O O . ASP A 1 184 ? -1.380 4.324 -14.762 1.00 83.69 184 ASP A O 1
ATOM 1467 N N . TYR A 1 185 ? 0.687 3.432 -14.816 1.00 88.19 185 TYR A N 1
ATOM 1468 C CA . TYR A 1 185 ? 0.268 2.094 -14.434 1.00 88.19 185 TYR A CA 1
ATOM 1469 C C . TYR A 1 185 ? -0.471 2.107 -13.093 1.00 88.19 185 TYR A C 1
ATOM 1471 O O . TYR A 1 185 ? -1.592 1.617 -12.995 1.00 88.19 185 TYR A O 1
ATOM 1479 N N . TYR A 1 186 ? 0.096 2.722 -12.056 1.00 84.00 186 TYR A N 1
ATOM 1480 C CA . TYR A 1 186 ? -0.558 2.754 -10.749 1.00 84.00 186 TYR A CA 1
ATOM 1481 C C . TYR A 1 186 ? -1.896 3.514 -10.761 1.00 84.00 186 TYR A C 1
ATOM 1483 O O . TYR A 1 186 ? -2.824 3.150 -10.039 1.00 84.00 186 TYR A O 1
ATOM 1491 N N . ALA A 1 187 ? -2.021 4.560 -11.584 1.00 79.31 187 ALA A N 1
ATOM 1492 C CA . ALA A 1 187 ? -3.272 5.300 -11.733 1.00 79.31 187 ALA A CA 1
ATOM 1493 C C . ALA A 1 187 ? -4.394 4.442 -12.349 1.00 79.31 187 ALA A C 1
ATOM 1495 O O . ALA A 1 187 ? -5.564 4.625 -12.010 1.00 79.31 187 ALA A O 1
ATOM 1496 N N . GLN A 1 188 ? -4.040 3.505 -13.229 1.00 80.25 188 GLN A N 1
ATOM 1497 C CA . GLN A 1 188 ? -4.981 2.642 -13.951 1.00 80.25 188 GLN A CA 1
ATOM 1498 C C . GLN A 1 188 ? -5.224 1.303 -13.237 1.00 80.25 188 GLN A C 1
ATOM 1500 O O . GLN A 1 188 ? -6.306 0.723 -13.344 1.00 80.25 188 GLN A O 1
ATOM 1505 N N . HIS A 1 189 ? -4.247 0.828 -12.462 1.00 81.31 189 HIS A N 1
ATOM 1506 C CA . HIS A 1 189 ? -4.249 -0.496 -11.848 1.00 81.31 189 HIS A CA 1
ATOM 1507 C C . HIS A 1 189 ? -4.219 -0.401 -10.327 1.00 81.31 189 HIS A C 1
ATOM 1509 O O . HIS A 1 189 ? -3.171 -0.268 -9.693 1.00 81.31 189 HIS A O 1
ATOM 1515 N N . ARG A 1 190 ? -5.398 -0.548 -9.715 1.00 72.38 190 ARG A N 1
ATOM 1516 C CA . ARG A 1 190 ? -5.496 -0.673 -8.260 1.00 72.38 190 ARG A CA 1
ATOM 1517 C C . ARG A 1 190 ? -4.808 -1.962 -7.803 1.00 72.38 190 ARG A C 1
ATOM 1519 O O . ARG A 1 190 ? -5.140 -3.053 -8.267 1.00 72.38 190 ARG A O 1
ATOM 1526 N N . ILE A 1 191 ? -3.855 -1.815 -6.886 1.00 79.31 191 ILE A N 1
ATOM 1527 C CA . ILE A 1 191 ? -3.207 -2.934 -6.187 1.00 79.31 191 ILE A CA 1
ATOM 1528 C C . ILE A 1 191 ? -4.108 -3.389 -5.035 1.00 79.31 191 ILE A C 1
ATOM 1530 O O . ILE A 1 191 ? -4.496 -4.550 -4.960 1.00 79.31 191 ILE A O 1
ATOM 1534 N N . TRP A 1 192 ? -4.525 -2.452 -4.184 1.00 71.44 192 TRP A N 1
ATOM 1535 C CA . TRP A 1 192 ? -5.462 -2.711 -3.092 1.00 71.44 192 TRP A CA 1
ATOM 1536 C C . TRP A 1 192 ? -6.903 -2.770 -3.600 1.00 71.44 192 TRP A C 1
ATOM 1538 O O . TRP A 1 192 ? -7.306 -1.968 -4.444 1.00 71.44 192 TRP A O 1
ATOM 1548 N N . GLY A 1 193 ? -7.673 -3.730 -3.088 1.00 64.19 193 GLY A N 1
ATOM 1549 C CA . GLY A 1 193 ? -9.045 -4.008 -3.529 1.00 64.19 193 GLY A CA 1
ATOM 1550 C C . GLY A 1 193 ? -9.141 -4.946 -4.734 1.00 64.19 193 GLY A C 1
ATOM 1551 O O . GLY A 1 193 ? -10.247 -5.209 -5.196 1.00 64.19 193 GLY A O 1
ATOM 1552 N N . SER A 1 194 ? -8.010 -5.438 -5.248 1.00 70.19 194 SER A N 1
ATOM 1553 C CA . SER A 1 194 ? -7.972 -6.484 -6.275 1.00 70.19 194 SER A CA 1
ATOM 1554 C C . SER A 1 194 ? -7.827 -7.877 -5.652 1.00 70.19 194 SER A C 1
ATOM 1556 O O . SER A 1 194 ? -7.483 -7.997 -4.476 1.00 70.19 194 SER A O 1
ATOM 1558 N N . ASP A 1 195 ? -8.103 -8.924 -6.436 1.00 82.00 195 ASP A N 1
ATOM 1559 C CA . ASP A 1 195 ? -7.868 -10.311 -6.022 1.00 82.00 195 ASP A CA 1
ATOM 1560 C C . ASP A 1 195 ? -6.434 -10.489 -5.500 1.00 82.00 195 ASP A C 1
ATOM 1562 O O . ASP A 1 195 ? -5.487 -9.938 -6.065 1.00 82.00 195 ASP A O 1
ATOM 1566 N N . ARG A 1 196 ? -6.263 -11.228 -4.398 1.00 82.38 196 ARG A N 1
ATOM 1567 C CA . ARG A 1 196 ? -5.000 -11.236 -3.642 1.00 82.38 196 ARG A CA 1
ATOM 1568 C C . ARG A 1 196 ? -3.798 -11.656 -4.506 1.00 82.38 196 ARG A C 1
ATOM 1570 O O . ARG A 1 196 ? -2.810 -10.924 -4.478 1.00 82.38 196 ARG A O 1
ATOM 1577 N N . PRO A 1 197 ? -3.832 -12.764 -5.270 1.00 87.81 197 PRO A N 1
ATOM 1578 C CA . PRO A 1 197 ? -2.789 -13.092 -6.242 1.00 87.81 197 PRO A CA 1
ATOM 1579 C C . PRO A 1 197 ? -2.425 -11.939 -7.185 1.00 87.81 197 PRO A C 1
ATOM 1581 O O . PRO A 1 197 ? -1.247 -11.608 -7.331 1.00 87.81 197 PRO A O 1
ATOM 1584 N N . LEU A 1 198 ? -3.421 -11.274 -7.773 1.00 87.25 198 LEU A N 1
ATOM 1585 C CA . LEU A 1 198 ? -3.194 -10.134 -8.661 1.00 87.25 198 LEU A CA 1
ATOM 1586 C C . LEU A 1 198 ? -2.570 -8.953 -7.900 1.00 87.25 198 LEU A C 1
ATOM 1588 O O . LEU A 1 198 ? -1.561 -8.407 -8.340 1.00 87.25 198 LEU A O 1
ATOM 1592 N N . ALA A 1 199 ? -3.089 -8.606 -6.721 1.00 85.81 199 ALA A N 1
ATOM 1593 C CA . ALA A 1 199 ? -2.533 -7.565 -5.858 1.00 85.81 199 ALA A CA 1
ATOM 1594 C C . ALA A 1 199 ? -1.056 -7.826 -5.517 1.00 85.81 199 ALA A C 1
ATOM 1596 O O . ALA A 1 199 ? -0.230 -6.915 -5.579 1.00 85.81 199 ALA A O 1
ATOM 1597 N N . GLN A 1 200 ? -0.703 -9.075 -5.197 1.00 86.00 200 GLN A N 1
ATOM 1598 C CA . GLN A 1 200 ? 0.676 -9.482 -4.916 1.00 86.00 200 GLN A CA 1
ATOM 1599 C C . GLN A 1 200 ? 1.578 -9.320 -6.141 1.00 86.00 200 GLN A C 1
ATOM 1601 O O . GLN A 1 200 ? 2.659 -8.740 -6.034 1.00 86.00 200 GLN A O 1
ATOM 1606 N N . ALA A 1 201 ? 1.128 -9.773 -7.313 1.00 89.44 201 ALA A N 1
ATOM 1607 C CA . ALA A 1 201 ? 1.894 -9.652 -8.548 1.00 89.44 201 ALA A CA 1
ATOM 1608 C C . ALA A 1 201 ? 2.119 -8.182 -8.944 1.00 89.44 201 ALA A C 1
ATOM 1610 O O . ALA A 1 201 ? 3.242 -7.782 -9.256 1.00 89.44 201 ALA A O 1
ATOM 1611 N N . ARG A 1 202 ? 1.083 -7.339 -8.841 1.00 92.12 202 ARG A N 1
ATOM 1612 C CA . ARG A 1 202 ? 1.185 -5.899 -9.119 1.00 92.12 202 ARG A CA 1
ATOM 1613 C C . ARG A 1 202 ? 2.072 -5.166 -8.113 1.00 92.12 202 ARG A C 1
ATOM 1615 O O . ARG A 1 202 ? 2.845 -4.298 -8.511 1.00 92.12 202 ARG A O 1
ATOM 1622 N N . ALA A 1 203 ? 2.004 -5.525 -6.830 1.00 89.88 203 ALA A N 1
ATOM 1623 C CA . ALA A 1 203 ? 2.932 -5.014 -5.821 1.00 89.88 203 ALA A CA 1
ATOM 1624 C C . ALA A 1 203 ? 4.381 -5.421 -6.139 1.00 89.88 203 ALA A C 1
ATOM 1626 O O . ALA A 1 203 ? 5.291 -4.607 -5.988 1.00 89.88 203 ALA A O 1
ATOM 1627 N N . GLY A 1 204 ? 4.588 -6.641 -6.644 1.00 91.12 204 GLY A N 1
ATOM 1628 C CA . GLY A 1 204 ? 5.875 -7.107 -7.156 1.00 91.12 204 GLY A CA 1
ATOM 1629 C C . GLY A 1 204 ? 6.414 -6.247 -8.305 1.00 91.12 204 GLY A C 1
ATOM 1630 O O . GLY A 1 204 ? 7.592 -5.899 -8.292 1.00 91.12 204 GLY A O 1
ATOM 1631 N N . LEU A 1 205 ? 5.564 -5.831 -9.252 1.00 93.12 205 LEU A N 1
ATOM 1632 C CA . LEU A 1 205 ? 5.972 -4.917 -10.330 1.00 93.12 205 LEU A CA 1
ATOM 1633 C C . LEU A 1 205 ? 6.436 -3.557 -9.789 1.00 93.12 205 LEU A C 1
ATOM 1635 O O . LEU A 1 205 ? 7.498 -3.080 -10.181 1.00 93.12 205 LEU A O 1
ATOM 1639 N N . ILE A 1 206 ? 5.708 -2.972 -8.830 1.00 92.75 206 ILE A N 1
ATOM 1640 C CA . ILE A 1 206 ? 6.126 -1.722 -8.169 1.00 92.75 206 ILE A CA 1
ATOM 1641 C C . ILE A 1 206 ? 7.447 -1.903 -7.406 1.00 92.75 206 ILE A C 1
ATOM 1643 O O . ILE A 1 206 ? 8.288 -1.002 -7.406 1.00 92.75 206 ILE A O 1
ATOM 1647 N N . ALA A 1 207 ? 7.666 -3.071 -6.795 1.00 89.94 207 ALA A N 1
ATOM 1648 C CA . ALA A 1 207 ? 8.922 -3.383 -6.115 1.00 89.94 207 ALA A CA 1
ATOM 1649 C C . ALA A 1 207 ? 10.107 -3.403 -7.088 1.00 89.94 207 ALA A C 1
ATOM 1651 O O . ALA A 1 207 ? 11.149 -2.813 -6.796 1.00 89.94 207 ALA A O 1
ATOM 1652 N N . LEU A 1 208 ? 9.930 -4.016 -8.264 1.00 90.69 208 LEU A N 1
ATOM 1653 C CA . LEU A 1 208 ? 10.933 -4.015 -9.330 1.00 90.69 208 LEU A CA 1
ATOM 1654 C C . LEU A 1 208 ? 11.197 -2.601 -9.854 1.00 90.69 208 LEU A C 1
ATOM 1656 O O . LEU A 1 208 ? 12.354 -2.216 -10.004 1.00 90.69 208 LEU A O 1
ATOM 1660 N N . THR A 1 209 ? 10.156 -1.791 -10.066 1.00 93.44 209 THR A N 1
ATOM 1661 C CA . THR A 1 209 ? 10.325 -0.383 -10.454 1.00 93.44 209 THR A CA 1
ATOM 1662 C C . THR A 1 209 ? 11.149 0.382 -9.422 1.00 93.44 209 THR A C 1
ATOM 1664 O O . THR A 1 209 ? 12.112 1.056 -9.778 1.00 93.44 209 THR A O 1
ATOM 1667 N N . HIS A 1 210 ? 10.805 0.274 -8.138 1.00 91.19 210 HIS A N 1
ATOM 1668 C CA . HIS A 1 210 ? 11.532 0.963 -7.074 1.00 91.19 210 HIS A CA 1
ATOM 1669 C C . HIS A 1 210 ? 13.003 0.541 -7.000 1.00 91.19 210 HIS A C 1
ATOM 1671 O O . HIS A 1 210 ? 13.875 1.394 -6.813 1.00 91.19 210 HIS A O 1
ATOM 1677 N N . TYR A 1 211 ? 13.277 -0.757 -7.171 1.00 89.56 211 TYR A N 1
ATOM 1678 C CA . TYR A 1 211 ? 14.635 -1.288 -7.234 1.00 89.56 211 TYR A CA 1
ATOM 1679 C C . TYR A 1 211 ? 15.433 -0.603 -8.348 1.00 89.56 211 TYR A C 1
ATOM 1681 O O . TYR A 1 211 ? 16.450 0.023 -8.061 1.00 89.56 211 TYR A O 1
ATOM 1689 N N . TRP A 1 212 ? 14.921 -0.614 -9.582 1.00 89.06 212 TRP A N 1
ATOM 1690 C CA . TRP A 1 212 ? 15.597 -0.017 -10.738 1.00 89.06 212 TRP A CA 1
ATOM 1691 C C . TRP A 1 212 ? 15.796 1.494 -10.637 1.00 89.06 212 TRP A C 1
ATOM 1693 O O . TRP A 1 212 ? 16.798 2.015 -11.115 1.00 89.06 212 TRP A O 1
ATOM 1703 N N . LEU A 1 213 ? 14.874 2.210 -9.992 1.00 88.75 213 LEU A N 1
ATOM 1704 C CA . LEU A 1 213 ? 15.041 3.644 -9.750 1.00 88.75 213 LEU A CA 1
ATOM 1705 C C . LEU A 1 213 ? 16.070 3.953 -8.649 1.00 88.75 213 LEU A C 1
ATOM 1707 O O . LEU A 1 213 ? 16.495 5.101 -8.525 1.00 88.75 213 LEU A O 1
ATOM 1711 N N . THR A 1 214 ? 16.445 2.965 -7.835 1.00 86.38 214 THR A N 1
ATOM 1712 C CA . THR A 1 214 ? 17.367 3.132 -6.702 1.00 86.38 214 THR A CA 1
ATOM 1713 C C . THR A 1 214 ? 18.825 2.825 -7.051 1.00 86.38 214 THR A C 1
ATOM 1715 O O . THR A 1 214 ? 19.708 3.380 -6.395 1.00 86.38 214 THR A O 1
ATOM 1718 N N . ILE A 1 215 ? 19.071 1.985 -8.060 1.00 79.62 215 ILE A N 1
ATOM 1719 C CA . ILE A 1 215 ? 20.411 1.577 -8.532 1.00 79.62 215 ILE A CA 1
ATOM 1720 C C . ILE A 1 215 ? 20.851 2.300 -9.821 1.00 79.62 215 ILE A C 1
ATOM 1722 O O . ILE A 1 215 ? 22.012 2.097 -10.249 1.00 79.62 215 ILE A O 1
#